Protein AF-A0A356LEW2-F1 (afdb_monomer)

Radius of gyration: 22.15 Å; Cα contacts (8 Å, |Δi|>4): 124; chains: 1; bounding box: 61×25×64 Å

Secondary structure (DSSP, 8-state):
--HHHHHHHHHHHHHHHHHHHHS---HHHHHHHHHHHHHHHHHHHHHHHHHHHHTT--HHHHHHHHHHHHHHHHHHHHHHHHHHHHHHTTHHHHHHHHHHHHHHH-GGG--HHHHHHHHHHHHHHHHHHHHHHHTS-HHHHHHTGGGGGGS-TTHHHHHHHHHHHHHHHHHHHHHHHHHGGGT-HHHHHHHHHHHHHHHHHHHHHHHHHHHHH-

Mean predicted aligned error: 14.12 Å

Foldseek 3Di:
DDPVVVVVVVVVVVVVVVVLVPDPDDPVVSVVVVVLVVVVVVLLVLLVVVLVVVVVDDPVVVVVLVVVLVVLLVLVVVLLVLLVVLLVLCPVLVVLLVVLVVLVVCPVDNDVVSLLVSLVSNLVSLVVSVVSLVPNPVVVNVVVSSSLSSADPVLSVLVVVLVVLSVVLVVLSVVLNVVSVVPDSVVNSVSSVVNNVSSVVSVVSSVVNVVRSD

Structure (mmCIF, N/CA/C/O backbone):
data_AF-A0A356LEW2-F1
#
_entry.id   AF-A0A356LEW2-F1
#
loop_
_atom_site.group_PDB
_atom_site.id
_atom_site.type_symbol
_atom_site.label_atom_id
_atom_site.label_alt_id
_atom_site.label_comp_id
_atom_site.label_asym_id
_atom_site.label_entity_id
_atom_site.label_seq_id
_atom_site.pdbx_PDB_ins_code
_atom_site.Cartn_x
_atom_site.Cartn_y
_atom_site.Cartn_z
_atom_site.occupancy
_atom_site.B_iso_or_equiv
_atom_site.auth_seq_id
_atom_site.auth_comp_id
_atom_site.auth_asym_id
_atom_site.auth_atom_id
_atom_site.pdbx_PDB_model_num
ATOM 1 N N . MET A 1 1 ? -39.269 5.661 16.759 1.00 44.03 1 MET A N 1
ATOM 2 C CA . MET A 1 1 ? -38.345 5.646 15.598 1.00 44.03 1 MET A CA 1
ATOM 3 C C . MET A 1 1 ? -38.625 6.869 14.736 1.00 44.03 1 MET A C 1
ATOM 5 O O . MET A 1 1 ? -39.735 7.009 14.238 1.00 44.03 1 MET A O 1
ATOM 9 N N . ASN A 1 2 ? -37.658 7.783 14.639 1.00 43.91 2 ASN A N 1
ATOM 10 C CA . ASN A 1 2 ? -37.842 9.125 14.080 1.00 43.91 2 ASN A CA 1
ATOM 11 C C . ASN A 1 2 ? -38.022 9.100 12.550 1.00 43.91 2 ASN A C 1
ATOM 13 O O . ASN A 1 2 ? -37.102 8.746 11.815 1.00 43.91 2 ASN A O 1
ATOM 17 N N . ARG A 1 3 ? -39.203 9.538 12.081 1.00 50.06 3 ARG A N 1
ATOM 18 C CA . ARG A 1 3 ? -39.570 9.756 10.665 1.00 50.06 3 ARG A CA 1
ATOM 19 C C . ARG A 1 3 ? -38.508 10.456 9.789 1.00 50.06 3 ARG A C 1
ATOM 21 O O . ARG A 1 3 ? -38.370 10.014 8.651 1.00 50.06 3 ARG A O 1
ATOM 28 N N . PRO A 1 4 ? -37.731 11.460 10.251 1.00 57.09 4 PRO A N 1
ATOM 29 C CA . PRO A 1 4 ? -36.715 12.093 9.401 1.00 57.09 4 PRO A CA 1
ATOM 30 C C . PRO A 1 4 ? -35.580 11.150 8.971 1.00 57.09 4 PRO A C 1
ATOM 32 O O . PRO A 1 4 ? -35.050 11.303 7.875 1.00 57.09 4 PRO A O 1
ATOM 35 N N . LEU A 1 5 ? -35.245 10.129 9.770 1.00 46.31 5 LEU A N 1
ATOM 36 C CA . LEU A 1 5 ? -34.121 9.233 9.471 1.00 46.31 5 LEU A CA 1
ATOM 37 C C . LEU A 1 5 ? -34.399 8.313 8.268 1.00 46.31 5 LEU A C 1
ATOM 39 O O . LEU A 1 5 ? -33.499 8.039 7.482 1.00 46.31 5 LEU A O 1
ATOM 43 N N . LYS A 1 6 ? -35.658 7.877 8.098 1.00 53.59 6 LYS A N 1
ATOM 44 C CA . LYS A 1 6 ? -36.084 7.053 6.950 1.00 53.59 6 LYS A CA 1
ATOM 45 C C . LYS A 1 6 ? -36.068 7.829 5.635 1.00 53.59 6 LYS A C 1
ATOM 47 O O . LYS A 1 6 ? -35.812 7.248 4.588 1.00 53.59 6 LYS A O 1
ATOM 52 N N . ILE A 1 7 ? -36.362 9.128 5.695 1.00 62.62 7 ILE A N 1
ATOM 53 C CA . ILE A 1 7 ? -36.365 9.987 4.510 1.00 62.62 7 ILE A CA 1
ATOM 54 C C . ILE A 1 7 ? -34.920 10.211 4.068 1.00 62.62 7 ILE A C 1
ATOM 56 O O . ILE A 1 7 ? -34.609 9.933 2.920 1.00 62.62 7 ILE A O 1
ATOM 60 N N . ILE A 1 8 ? -34.022 10.572 4.993 1.00 64.25 8 ILE A N 1
ATOM 61 C CA . ILE A 1 8 ? -32.598 10.788 4.691 1.00 64.25 8 ILE A CA 1
ATOM 62 C C . ILE A 1 8 ? -31.941 9.518 4.126 1.00 64.25 8 ILE A C 1
ATOM 64 O O . ILE A 1 8 ? -31.192 9.611 3.155 1.00 64.25 8 ILE A O 1
ATOM 68 N N . SER A 1 9 ? -32.251 8.328 4.662 1.00 57.28 9 SER A N 1
ATOM 69 C CA . SER A 1 9 ? -31.706 7.077 4.110 1.00 57.28 9 SER A CA 1
ATOM 70 C C . SER A 1 9 ? -32.236 6.774 2.706 1.00 57.28 9 SER A C 1
ATOM 72 O O . SER A 1 9 ? -31.489 6.282 1.866 1.00 57.28 9 SER A O 1
ATOM 74 N N . GLY A 1 10 ? -33.511 7.083 2.441 1.00 67.06 10 GLY A N 1
ATOM 75 C CA . GLY A 1 10 ? -34.125 6.901 1.126 1.00 67.06 10 GLY A CA 1
ATOM 76 C C . GLY A 1 10 ? -33.523 7.824 0.068 1.00 67.06 10 GLY A C 1
ATOM 77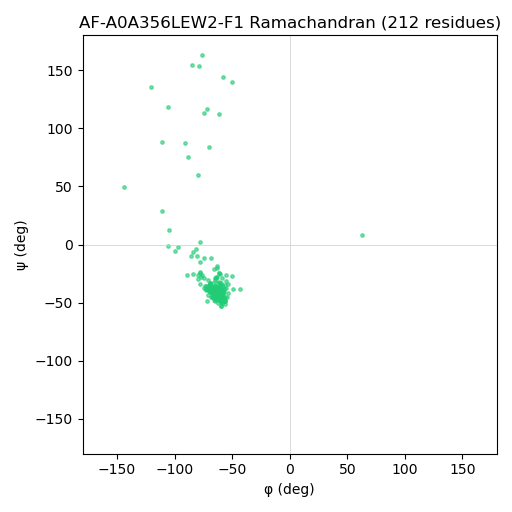 O O . GLY A 1 10 ? -33.170 7.361 -1.015 1.00 67.06 10 GLY A O 1
ATOM 78 N N . THR A 1 11 ? -33.337 9.109 0.390 1.00 69.38 11 THR A N 1
ATOM 79 C CA . THR A 1 11 ? -32.752 10.081 -0.546 1.00 69.38 11 THR A CA 1
ATOM 80 C C . THR A 1 11 ? -31.285 9.779 -0.837 1.00 69.38 11 THR A C 1
ATOM 82 O O . THR A 1 11 ? -30.861 9.909 -1.980 1.00 69.38 11 THR A O 1
ATOM 85 N N . LEU A 1 12 ? -30.521 9.328 0.166 1.00 64.81 12 LEU A N 1
ATOM 86 C CA . LEU A 1 12 ? -29.112 8.965 -0.004 1.00 64.81 12 LEU A CA 1
ATOM 87 C C . LEU A 1 12 ? -28.948 7.749 -0.930 1.00 64.81 12 LEU A C 1
ATOM 89 O O . LEU A 1 12 ? -28.097 7.761 -1.814 1.00 64.81 12 LEU A O 1
ATOM 93 N N . MET A 1 13 ? -29.805 6.733 -0.780 1.00 62.34 13 MET A N 1
ATOM 94 C CA . MET A 1 13 ? -29.792 5.539 -1.634 1.00 62.34 13 MET A CA 1
ATOM 95 C C . MET A 1 13 ? -30.112 5.878 -3.099 1.00 62.34 13 MET A C 1
ATOM 97 O O . MET A 1 13 ? -29.484 5.348 -4.013 1.00 62.34 13 MET A O 1
ATOM 101 N N . LEU A 1 14 ? -31.046 6.809 -3.317 1.00 70.25 14 LEU A N 1
ATOM 102 C CA . LEU A 1 14 ? -31.418 7.305 -4.645 1.00 70.25 14 LEU A CA 1
ATOM 103 C C . LEU A 1 14 ? -30.293 8.119 -5.302 1.00 70.25 14 LEU A C 1
ATOM 105 O O . LEU A 1 14 ? -30.066 7.993 -6.502 1.00 70.25 14 LEU A O 1
ATOM 109 N N . LEU A 1 15 ? -29.561 8.909 -4.513 1.00 68.31 15 LEU A N 1
ATOM 110 C CA . LEU A 1 15 ? -28.421 9.705 -4.978 1.00 68.31 15 LEU A CA 1
ATOM 111 C C . LEU A 1 15 ? -27.235 8.822 -5.382 1.00 68.31 15 LEU A C 1
ATOM 113 O O . LEU A 1 15 ? -26.619 9.064 -6.416 1.00 68.31 15 LEU A O 1
ATOM 117 N N . VAL A 1 16 ? -26.966 7.760 -4.614 1.00 61.22 16 VAL A N 1
ATOM 118 C CA . VAL A 1 16 ? -25.954 6.749 -4.960 1.00 61.22 16 VAL A CA 1
ATOM 119 C C . VAL A 1 16 ? -26.343 6.032 -6.255 1.00 61.22 16 VAL A C 1
ATOM 121 O O . VAL A 1 16 ? -25.525 5.936 -7.163 1.00 61.22 16 VAL A O 1
ATOM 124 N N . LEU A 1 17 ? -27.604 5.611 -6.399 1.00 60.03 17 LEU A N 1
ATOM 125 C CA . LEU A 1 17 ? -28.090 4.977 -7.631 1.00 60.03 17 LEU A CA 1
ATOM 126 C C . LEU A 1 17 ? -27.960 5.893 -8.858 1.00 60.03 17 LEU A C 1
ATOM 128 O O . LEU A 1 17 ? -27.482 5.444 -9.898 1.00 60.03 17 LEU A O 1
ATOM 132 N N . PHE A 1 18 ? -28.316 7.176 -8.739 1.00 60.84 18 PHE A N 1
ATOM 133 C CA . PHE A 1 18 ? -28.151 8.143 -9.832 1.00 60.84 18 PHE A CA 1
ATOM 134 C C . PHE A 1 18 ? -26.680 8.367 -10.195 1.00 60.84 18 PHE A C 1
ATOM 136 O O . PHE A 1 18 ? -26.345 8.422 -11.376 1.00 60.84 18 PHE A O 1
ATOM 143 N N . PHE A 1 19 ? -25.785 8.428 -9.208 1.00 54.00 19 PHE A N 1
ATOM 144 C CA . PHE A 1 19 ? -24.349 8.559 -9.459 1.00 54.00 19 PHE A CA 1
ATOM 145 C C . PHE A 1 19 ? -23.779 7.339 -10.211 1.00 54.00 19 PHE A C 1
ATOM 147 O O . PHE A 1 19 ? -22.912 7.485 -11.067 1.00 54.00 19 PHE A O 1
ATOM 154 N N . PHE A 1 20 ? -24.312 6.136 -9.971 1.00 52.50 20 PHE A N 1
ATOM 155 C CA . PHE A 1 20 ? -23.876 4.903 -10.644 1.00 52.50 20 PHE A CA 1
ATOM 156 C C . PHE A 1 20 ? -24.335 4.775 -12.105 1.00 52.50 20 PHE A C 1
ATOM 158 O O . PHE A 1 20 ? -23.650 4.128 -12.906 1.00 52.50 20 PHE A O 1
ATOM 165 N N . VAL A 1 21 ? -25.477 5.371 -12.459 1.00 55.50 21 VAL A N 1
ATOM 166 C CA . VAL A 1 21 ? -26.029 5.319 -13.825 1.00 55.50 21 VAL A CA 1
ATOM 167 C C . VAL A 1 21 ? -25.338 6.320 -14.758 1.00 55.50 21 VAL A C 1
ATOM 169 O O . VAL A 1 21 ? -25.221 6.043 -15.945 1.00 55.50 21 VAL A O 1
ATOM 172 N N . PHE A 1 22 ? -24.837 7.447 -14.238 1.00 47.97 22 PHE A N 1
ATOM 173 C CA . PHE A 1 22 ? -24.306 8.546 -15.060 1.00 47.97 22 PHE A CA 1
ATOM 174 C C . PHE A 1 22 ? -22.777 8.596 -15.208 1.00 47.97 22 PHE A C 1
ATOM 176 O O . PHE A 1 22 ? -22.280 9.419 -15.972 1.00 47.97 22 PHE A O 1
ATOM 183 N N . VAL A 1 23 ? -22.022 7.742 -14.512 1.00 50.69 23 VAL A N 1
ATOM 184 C CA . VAL A 1 23 ? -20.554 7.712 -14.616 1.00 50.69 23 VAL A CA 1
ATOM 185 C C . VAL A 1 23 ? -20.114 6.482 -15.418 1.00 50.69 23 VAL A C 1
ATOM 187 O O . VAL A 1 23 ? -20.379 5.349 -15.007 1.00 50.69 23 VAL A O 1
ATOM 190 N N . ASP A 1 24 ? -19.444 6.700 -16.554 1.00 42.59 24 ASP A N 1
ATOM 191 C CA . ASP A 1 24 ? -18.812 5.662 -17.385 1.00 42.59 24 ASP A CA 1
ATOM 192 C C . ASP A 1 24 ? -17.581 5.088 -16.668 1.00 42.59 24 ASP A C 1
ATOM 194 O O . ASP A 1 24 ? -16.445 5.517 -16.849 1.00 42.59 24 ASP A O 1
ATOM 198 N N . ILE A 1 25 ? -17.836 4.128 -15.785 1.00 48.09 25 ILE A N 1
ATOM 199 C CA . ILE A 1 25 ? -16.831 3.271 -15.159 1.00 48.09 25 ILE A CA 1
ATOM 200 C C . ILE A 1 25 ? -17.189 1.833 -15.526 1.00 48.09 25 ILE A C 1
ATOM 202 O O . ILE A 1 25 ? -18.359 1.443 -15.458 1.00 48.09 25 ILE A O 1
ATOM 206 N N . ASP A 1 26 ? -16.175 1.065 -15.914 1.00 45.16 26 ASP A N 1
ATOM 207 C CA . ASP A 1 26 ? -16.285 -0.317 -16.371 1.00 45.16 26 ASP A CA 1
ATOM 208 C C . ASP A 1 26 ? -17.107 -1.188 -15.397 1.00 45.16 26 ASP A C 1
ATOM 210 O O . ASP A 1 26 ? -16.995 -1.064 -14.171 1.00 45.16 26 ASP A O 1
ATOM 214 N N . LEU A 1 27 ? -17.957 -2.079 -15.922 1.00 47.06 27 LEU A N 1
ATOM 215 C CA . LEU A 1 27 ? -18.974 -2.800 -15.130 1.00 47.06 27 LEU A CA 1
ATOM 216 C C . LEU A 1 27 ? -18.350 -3.645 -13.995 1.00 47.06 27 LEU A C 1
ATOM 218 O O . LEU A 1 27 ? -18.912 -3.763 -12.904 1.00 47.06 27 LEU A O 1
ATOM 222 N N . SER A 1 28 ? -17.150 -4.179 -14.241 1.00 43.94 28 SER A N 1
ATOM 223 C CA . SER A 1 28 ? -16.317 -4.901 -13.267 1.00 43.94 28 SER A CA 1
ATOM 224 C C . SER A 1 28 ? -15.953 -4.021 -12.062 1.00 43.94 28 SER A C 1
ATOM 226 O O . SER A 1 28 ? -16.217 -4.381 -10.914 1.00 43.94 28 SER A O 1
ATOM 228 N N . SER A 1 29 ? -15.467 -2.805 -12.323 1.00 45.59 29 SER A N 1
ATOM 229 C CA . SER A 1 29 ? -15.077 -1.825 -11.305 1.00 45.59 29 SER A CA 1
ATOM 230 C C . SER A 1 29 ? -16.265 -1.372 -10.445 1.00 45.59 29 SER A C 1
ATOM 232 O O . SER A 1 29 ? -16.144 -1.281 -9.221 1.00 45.59 29 SER A O 1
ATOM 234 N N . LYS A 1 30 ? -17.443 -1.173 -11.053 1.00 43.25 30 LYS A N 1
ATOM 235 C CA . LYS A 1 30 ? -18.680 -0.825 -10.329 1.00 43.25 30 LYS A CA 1
ATOM 236 C C . LYS A 1 30 ? -19.114 -1.918 -9.356 1.00 43.25 30 LYS A C 1
ATOM 238 O O . LYS A 1 30 ? -19.571 -1.607 -8.257 1.00 43.25 30 LYS A O 1
ATOM 243 N N . THR A 1 31 ? -18.956 -3.180 -9.746 1.00 43.69 31 THR A N 1
ATOM 244 C CA . THR A 1 31 ? -19.349 -4.333 -8.926 1.00 43.69 31 THR A CA 1
ATOM 245 C C . THR A 1 31 ? -18.409 -4.497 -7.732 1.00 43.69 31 THR A C 1
ATOM 247 O O . THR A 1 31 ? -18.877 -4.644 -6.604 1.00 43.69 31 THR A O 1
ATOM 250 N N . SER A 1 32 ? -17.097 -4.354 -7.948 1.00 40.72 32 SER A N 1
ATOM 251 C CA . SER A 1 32 ? -16.092 -4.353 -6.876 1.00 40.72 32 SER A CA 1
ATOM 252 C C . SER A 1 32 ? -16.308 -3.208 -5.883 1.00 40.72 32 SER A C 1
ATOM 254 O O . SER A 1 32 ? -16.257 -3.421 -4.672 1.00 40.72 32 SER A O 1
ATOM 256 N N . LEU A 1 33 ? -16.643 -2.008 -6.374 1.00 42.38 33 LEU A N 1
ATOM 257 C CA . LEU A 1 33 ? -16.950 -0.851 -5.528 1.00 42.38 33 LEU A CA 1
ATOM 258 C C . LEU A 1 33 ? -18.221 -1.066 -4.688 1.00 42.38 33 LEU A C 1
ATOM 260 O O . LEU A 1 33 ? -18.277 -0.652 -3.532 1.00 42.38 33 LEU A O 1
ATOM 264 N N . LEU A 1 34 ? -19.236 -1.731 -5.249 1.00 47.22 34 LEU A N 1
ATOM 265 C CA . LEU A 1 34 ? -20.483 -2.079 -4.559 1.00 47.22 34 LEU A CA 1
ATOM 266 C C . LEU A 1 34 ? -20.275 -3.144 -3.481 1.00 47.22 34 LEU A C 1
ATOM 268 O O . LEU A 1 34 ? -20.843 -3.030 -2.395 1.00 47.22 34 LEU A O 1
ATOM 272 N N . ILE A 1 35 ? -19.448 -4.152 -3.764 1.00 45.53 35 ILE A N 1
ATOM 273 C CA . ILE A 1 35 ? -19.074 -5.181 -2.788 1.00 45.53 35 ILE A CA 1
ATOM 274 C C . ILE A 1 35 ? -18.300 -4.536 -1.639 1.00 45.53 35 ILE A C 1
ATOM 276 O O . ILE A 1 35 ? -18.665 -4.749 -0.485 1.00 45.53 35 ILE A O 1
ATOM 280 N N . ALA A 1 36 ? -17.316 -3.685 -1.947 1.00 44.69 36 ALA A N 1
ATOM 281 C CA . ALA A 1 36 ? -16.575 -2.927 -0.945 1.00 44.69 36 ALA A CA 1
ATOM 282 C C . ALA A 1 36 ? -17.513 -2.029 -0.117 1.00 44.69 36 ALA A C 1
ATOM 284 O O . ALA A 1 36 ? -17.530 -2.101 1.106 1.00 44.69 36 ALA A O 1
ATOM 285 N N . ALA A 1 37 ? -18.375 -1.229 -0.750 1.00 43.91 37 ALA A N 1
ATOM 286 C CA . ALA A 1 37 ? -19.329 -0.378 -0.032 1.00 43.91 37 ALA A CA 1
ATOM 287 C C . ALA A 1 37 ? -20.307 -1.189 0.845 1.00 43.91 37 ALA A C 1
ATOM 289 O O . ALA A 1 37 ? -20.662 -0.763 1.951 1.00 43.91 37 ALA A O 1
ATOM 290 N N . GLY A 1 38 ? -20.723 -2.370 0.378 1.00 41.66 38 GLY A N 1
ATOM 291 C CA . GLY A 1 38 ? -21.570 -3.303 1.117 1.00 41.66 38 GLY A CA 1
ATOM 292 C C . GLY A 1 38 ? -20.882 -3.868 2.360 1.00 41.66 38 GLY A C 1
ATOM 293 O O . GLY A 1 38 ? -21.462 -3.830 3.449 1.00 41.66 38 GLY A O 1
ATOM 294 N N . THR A 1 39 ? -19.631 -4.319 2.233 1.00 48.94 39 THR A N 1
ATOM 295 C CA . THR A 1 39 ? -18.832 -4.802 3.370 1.00 48.94 39 THR A CA 1
ATOM 296 C C . THR A 1 39 ? -18.515 -3.675 4.355 1.00 48.94 39 THR A C 1
ATOM 298 O O . THR A 1 39 ? -18.665 -3.871 5.563 1.00 48.94 39 THR A O 1
ATOM 301 N N . PHE A 1 40 ? -18.211 -2.466 3.868 1.00 49.38 40 PHE A N 1
ATOM 302 C CA . PHE A 1 40 ? -18.038 -1.265 4.697 1.00 49.38 40 PHE A CA 1
ATOM 303 C C . PHE A 1 40 ? -19.292 -0.937 5.517 1.00 49.38 40 PHE A C 1
ATOM 305 O O . PHE A 1 40 ? -19.210 -0.683 6.721 1.00 49.38 40 PHE A O 1
ATOM 312 N N . THR A 1 41 ? -20.470 -0.968 4.890 1.00 46.81 41 THR A N 1
ATOM 313 C CA . THR A 1 41 ? -21.733 -0.644 5.573 1.00 46.81 41 THR A CA 1
ATOM 314 C C . THR A 1 41 ? -22.077 -1.696 6.629 1.00 46.81 41 THR A C 1
ATOM 316 O O . THR A 1 41 ? -22.484 -1.343 7.738 1.00 46.81 41 THR A O 1
ATOM 319 N N . ALA A 1 42 ? -21.861 -2.980 6.327 1.00 45.03 42 ALA A N 1
ATOM 320 C CA . ALA A 1 42 ? -22.078 -4.071 7.274 1.00 45.03 42 ALA A CA 1
ATOM 321 C C . ALA A 1 42 ? -21.147 -3.970 8.494 1.00 45.03 42 ALA A C 1
ATOM 323 O O . ALA A 1 42 ? -21.617 -4.077 9.627 1.00 45.03 42 ALA A O 1
ATOM 324 N N . ALA A 1 43 ? -19.859 -3.677 8.281 1.00 47.47 43 ALA A N 1
ATOM 325 C CA . ALA A 1 43 ? -18.895 -3.489 9.364 1.00 47.47 43 ALA A CA 1
ATOM 326 C C . ALA A 1 43 ? -19.307 -2.337 10.298 1.00 47.47 43 ALA A C 1
ATOM 328 O O . ALA A 1 43 ? -19.364 -2.520 11.513 1.00 47.47 43 ALA A O 1
ATOM 329 N N . ILE A 1 44 ? -19.689 -1.178 9.746 1.00 47.94 44 ILE A N 1
ATOM 330 C CA . ILE A 1 44 ? -20.123 -0.006 10.530 1.00 47.94 44 ILE A CA 1
ATOM 331 C C . ILE A 1 44 ? -21.380 -0.308 11.362 1.00 47.94 44 ILE A C 1
ATOM 333 O O . ILE A 1 44 ? -21.477 0.115 12.519 1.00 47.94 44 ILE A O 1
ATOM 337 N N . VAL A 1 45 ? -22.347 -1.039 10.797 1.00 47.56 45 VAL A N 1
ATOM 338 C CA . VAL A 1 45 ? -23.581 -1.416 11.505 1.00 47.56 45 VAL A CA 1
ATOM 339 C C . VAL A 1 45 ? -23.286 -2.393 12.645 1.00 47.56 45 VAL A C 1
ATOM 341 O O . VAL A 1 45 ? -23.757 -2.166 13.764 1.00 47.56 45 VAL A O 1
ATOM 344 N N . SER A 1 46 ? -22.462 -3.418 12.409 1.00 44.03 46 SER A N 1
ATOM 345 C CA . SER A 1 46 ? -22.002 -4.345 13.456 1.00 44.03 46 SER A CA 1
ATOM 346 C C . SER A 1 46 ? -21.272 -3.604 14.578 1.00 44.03 46 SER A C 1
ATOM 348 O O . SER A 1 46 ? -21.540 -3.831 15.762 1.00 44.03 46 SER A O 1
ATOM 350 N N . LEU A 1 47 ? -20.445 -2.622 14.207 1.00 49.09 47 LEU A N 1
ATOM 351 C CA . LEU A 1 47 ? -19.742 -1.745 15.138 1.00 49.09 47 LEU A CA 1
ATOM 352 C C . LEU A 1 47 ? -20.683 -0.934 16.036 1.00 49.09 47 LEU A C 1
ATOM 354 O O . LEU A 1 47 ? -20.462 -0.778 17.240 1.00 49.09 47 LEU A O 1
ATOM 358 N N . TYR A 1 48 ? -21.764 -0.412 15.460 1.00 49.47 48 TYR A N 1
ATOM 359 C CA . TYR A 1 48 ? -22.746 0.366 16.208 1.00 49.47 48 TYR A CA 1
ATOM 360 C C . TYR A 1 48 ? -23.516 -0.496 17.216 1.00 49.47 48 TYR A C 1
ATOM 362 O O . TYR A 1 48 ? -23.737 -0.074 18.356 1.00 49.47 48 TYR A O 1
ATOM 370 N N . ILE A 1 49 ? -23.903 -1.709 16.809 1.00 47.75 49 ILE A N 1
ATOM 371 C CA . ILE A 1 49 ? -24.656 -2.643 17.651 1.00 47.75 49 ILE A CA 1
ATOM 372 C C . ILE A 1 49 ? -23.810 -3.083 18.845 1.00 47.75 49 ILE A C 1
ATOM 374 O O . ILE A 1 49 ? -24.273 -2.980 19.984 1.00 47.75 49 ILE A O 1
ATOM 378 N N . ALA A 1 50 ? -22.564 -3.500 18.633 1.00 50.41 50 ALA A N 1
ATOM 379 C CA . ALA A 1 50 ? -21.772 -4.008 19.745 1.00 50.41 50 ALA A CA 1
ATOM 380 C C . ALA A 1 50 ? -21.231 -2.898 20.677 1.00 50.41 50 ALA A C 1
ATOM 382 O O . ALA A 1 50 ? -21.186 -3.108 21.888 1.00 50.41 50 ALA A O 1
ATOM 383 N N . ASN A 1 51 ? -21.031 -1.660 20.200 1.00 51.56 51 ASN A N 1
ATOM 384 C CA . ASN A 1 51 ? -20.783 -0.505 21.086 1.00 51.56 51 ASN A CA 1
ATOM 385 C C . ASN A 1 51 ? -21.999 -0.175 21.986 1.00 51.56 51 ASN A C 1
ATOM 387 O O . ASN A 1 51 ? -21.861 0.320 23.106 1.00 51.56 51 ASN A O 1
ATOM 391 N N . SER A 1 52 ? -23.224 -0.470 21.534 1.00 52.97 52 SER A N 1
ATOM 392 C CA . SER A 1 52 ? -24.418 -0.303 22.375 1.00 52.97 52 SER A CA 1
ATOM 393 C C . SER A 1 52 ? -24.497 -1.337 23.508 1.00 52.97 52 SER A C 1
ATOM 395 O O . SER A 1 52 ? -24.979 -1.015 24.598 1.00 52.97 52 SER A O 1
ATOM 397 N N . ASN A 1 53 ? -23.963 -2.540 23.277 1.00 53.00 53 ASN A N 1
ATOM 398 C CA . ASN A 1 53 ? -23.928 -3.628 24.254 1.00 53.00 53 ASN A CA 1
ATOM 399 C C . ASN A 1 53 ? -22.818 -3.437 25.297 1.00 53.00 53 ASN A C 1
ATOM 401 O O . ASN A 1 53 ? -23.062 -3.689 26.474 1.00 53.00 53 ASN A O 1
ATOM 405 N N . TRP A 1 54 ? -21.680 -2.850 24.908 1.00 55.06 54 TRP A N 1
ATOM 406 C CA . TRP A 1 54 ? -20.576 -2.469 25.804 1.00 55.06 54 TRP A CA 1
ATOM 407 C C . TRP A 1 54 ? -21.019 -1.684 27.048 1.00 55.06 54 TRP A C 1
ATOM 409 O O . TRP A 1 54 ? -20.528 -1.868 28.162 1.00 55.06 54 TRP A O 1
ATOM 419 N N . LYS A 1 55 ? -22.004 -0.791 26.891 1.00 58.69 55 LYS A N 1
ATOM 420 C CA . LYS A 1 55 ? -22.512 0.032 28.001 1.00 58.69 55 LYS A CA 1
ATOM 421 C C . LYS A 1 55 ? -23.268 -0.770 29.069 1.00 58.69 55 LYS A C 1
ATOM 423 O O . LYS A 1 55 ? -23.554 -0.207 30.126 1.00 58.69 55 LYS A O 1
ATOM 428 N N . ARG A 1 56 ? -23.613 -2.037 28.809 1.00 57.81 56 ARG A N 1
ATOM 429 C CA . ARG A 1 56 ? -24.453 -2.884 29.676 1.00 57.81 56 ARG A CA 1
ATOM 430 C C . ARG A 1 56 ? -23.683 -3.962 30.456 1.00 57.81 56 ARG A C 1
ATOM 432 O O . ARG A 1 56 ? -24.319 -4.668 31.230 1.00 57.81 56 ARG A O 1
ATOM 439 N N . GLU A 1 57 ? -22.365 -4.078 30.300 1.00 62.66 57 GLU A N 1
ATOM 440 C CA . GLU A 1 57 ? -21.564 -5.163 30.900 1.00 62.66 57 GLU A CA 1
ATOM 441 C C . GLU A 1 57 ? -21.105 -4.912 32.352 1.00 62.66 57 GLU A C 1
ATOM 443 O O . GLU A 1 57 ? -20.940 -3.769 32.808 1.00 62.66 57 GLU A O 1
ATOM 448 N N . ASN A 1 58 ? -20.873 -6.010 33.084 1.00 67.31 58 ASN A N 1
ATOM 449 C CA . ASN A 1 58 ? -20.452 -6.023 34.491 1.00 67.31 58 ASN A CA 1
ATOM 450 C C . ASN A 1 58 ? -18.959 -5.673 34.678 1.00 67.31 58 ASN A C 1
ATOM 452 O O . ASN A 1 58 ? -18.146 -5.771 33.766 1.00 67.31 58 ASN A O 1
ATOM 456 N N . ASN A 1 59 ? -18.539 -5.323 35.903 1.00 68.56 59 ASN A N 1
ATOM 457 C CA . ASN A 1 59 ? -17.157 -4.881 36.186 1.00 68.56 59 ASN A CA 1
ATOM 458 C C . ASN A 1 59 ? -16.050 -5.916 35.881 1.00 68.56 59 ASN A C 1
ATOM 460 O O . ASN A 1 59 ? -14.949 -5.520 35.506 1.00 68.56 59 ASN A O 1
ATOM 464 N N . LYS A 1 60 ? -16.307 -7.225 36.031 1.00 68.06 60 LYS A N 1
ATOM 465 C CA . LYS A 1 60 ? -15.335 -8.274 35.650 1.00 68.06 60 LYS A CA 1
ATOM 466 C C . LYS A 1 60 ? -15.219 -8.427 34.131 1.00 68.06 60 LYS A C 1
ATOM 468 O O . LYS A 1 60 ? -14.114 -8.609 33.632 1.00 68.06 60 LYS A O 1
ATOM 473 N N . GLU A 1 61 ? -16.336 -8.318 33.415 1.00 69.38 61 GLU A N 1
ATOM 474 C CA . GLU A 1 61 ? -16.364 -8.314 31.947 1.00 69.38 61 GLU A CA 1
ATOM 475 C C . GLU A 1 61 ? -15.599 -7.099 31.424 1.00 69.38 61 GLU A C 1
ATOM 477 O O . GLU A 1 61 ? -14.660 -7.267 30.656 1.00 69.38 61 GLU A O 1
ATOM 482 N N . LYS A 1 62 ? -15.845 -5.911 31.990 1.00 66.88 62 LYS A N 1
ATOM 483 C CA . LYS A 1 62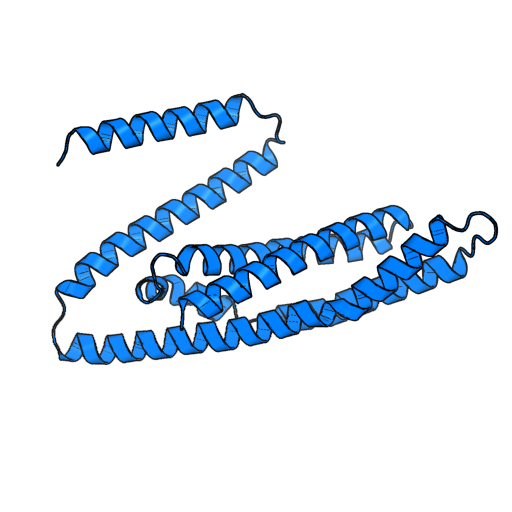 ? -15.099 -4.686 31.659 1.00 66.88 62 LYS A CA 1
ATOM 484 C C . LYS A 1 62 ? -13.581 -4.827 31.793 1.00 66.88 62 LYS A C 1
ATOM 486 O O . LYS A 1 62 ? -12.856 -4.329 30.944 1.00 66.88 62 LYS A O 1
ATOM 491 N N . GLN A 1 63 ? -13.075 -5.494 32.834 1.00 71.44 63 GLN A N 1
ATOM 492 C CA . GLN A 1 63 ? -11.626 -5.692 32.996 1.00 71.44 63 GLN A CA 1
ATOM 493 C C . GLN A 1 63 ? -11.033 -6.656 31.963 1.00 71.44 63 GLN A C 1
ATOM 495 O O . GLN A 1 63 ? -9.925 -6.429 31.476 1.00 71.44 63 GLN A O 1
ATOM 500 N N . THR A 1 64 ? -11.737 -7.743 31.645 1.00 74.81 64 THR A N 1
ATOM 501 C CA . THR A 1 64 ? -11.306 -8.694 30.610 1.00 74.81 64 THR A CA 1
ATOM 502 C C . THR A 1 64 ? -11.335 -8.044 29.234 1.00 74.81 64 THR A C 1
ATOM 504 O O . THR A 1 64 ? -10.402 -8.202 28.450 1.00 74.81 64 THR A O 1
ATOM 507 N N . GLU A 1 65 ? -12.375 -7.275 28.955 1.00 74.06 65 GLU A N 1
ATOM 508 C CA . GLU A 1 65 ? -12.519 -6.580 27.693 1.00 74.06 65 GLU A CA 1
ATOM 509 C C . GLU A 1 65 ? -11.514 -5.431 27.524 1.00 74.06 65 GLU A C 1
ATOM 511 O O . GLU A 1 65 ? -10.967 -5.254 26.440 1.00 74.06 65 GLU A O 1
ATOM 516 N N . GLU A 1 66 ? -11.169 -4.707 28.593 1.00 73.19 66 GLU A N 1
ATOM 517 C CA . GLU A 1 66 ? -10.101 -3.701 28.536 1.00 73.19 66 GLU A CA 1
ATOM 518 C C . GLU A 1 66 ? -8.745 -4.340 28.188 1.00 73.19 66 GLU A C 1
ATOM 520 O O . GLU A 1 66 ? -7.967 -3.783 27.416 1.00 73.19 66 GLU A O 1
ATOM 525 N N . LYS A 1 67 ? -8.472 -5.558 28.679 1.00 74.75 67 LYS A N 1
ATOM 526 C CA . LYS A 1 67 ? -7.275 -6.315 28.272 1.00 74.75 67 LYS A CA 1
ATOM 527 C C . LYS A 1 67 ? -7.310 -6.700 26.791 1.00 74.75 67 LYS A C 1
ATOM 529 O O . LYS A 1 67 ? -6.277 -6.605 26.132 1.00 74.75 67 LYS A O 1
ATOM 534 N N . LYS A 1 68 ? -8.473 -7.106 26.262 1.00 75.56 68 LYS A N 1
ATOM 535 C CA . LYS A 1 68 ? -8.650 -7.389 24.824 1.00 75.56 68 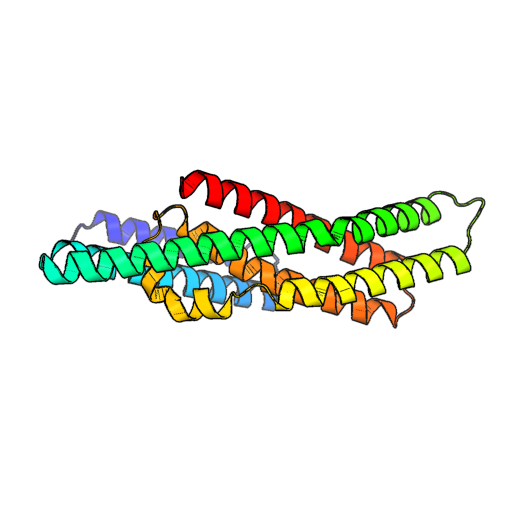LYS A CA 1
ATOM 536 C C . LYS A 1 68 ? -8.432 -6.134 23.982 1.00 75.56 68 LYS A C 1
ATOM 538 O O . LYS A 1 68 ? -7.709 -6.193 22.993 1.00 75.56 68 LYS A O 1
ATOM 543 N N . ARG A 1 69 ? -8.978 -4.995 24.420 1.00 78.19 69 ARG A N 1
ATOM 544 C CA . ARG A 1 69 ? -8.753 -3.683 23.806 1.00 78.19 69 ARG A CA 1
ATOM 545 C C . ARG A 1 69 ? -7.268 -3.336 23.744 1.00 78.19 69 ARG A C 1
ATOM 547 O O . ARG A 1 69 ? -6.788 -2.987 22.672 1.00 78.19 69 ARG A O 1
ATOM 554 N N . ILE A 1 70 ? -6.543 -3.442 24.860 1.00 75.75 70 ILE A N 1
ATOM 555 C CA . ILE A 1 70 ? -5.100 -3.150 24.901 1.00 75.75 70 ILE A CA 1
ATOM 556 C C . ILE A 1 70 ? -4.344 -4.060 23.928 1.00 75.75 70 ILE A C 1
ATOM 558 O O . ILE A 1 70 ? -3.580 -3.563 23.108 1.00 75.75 70 ILE A O 1
ATOM 562 N N . LEU A 1 71 ? -4.607 -5.371 23.964 1.00 75.88 71 LEU A N 1
ATOM 563 C CA . LEU A 1 71 ? -3.966 -6.337 23.069 1.00 75.88 71 LEU A CA 1
ATOM 564 C C . LEU A 1 71 ? -4.227 -6.007 21.589 1.00 75.88 71 LEU A C 1
ATOM 566 O O . LEU A 1 71 ? -3.306 -6.044 20.775 1.00 75.88 71 LEU A O 1
ATOM 570 N N . PHE A 1 72 ? -5.468 -5.653 21.247 1.00 80.00 72 PHE A N 1
ATOM 571 C CA . PHE A 1 72 ? -5.856 -5.284 19.889 1.00 80.00 72 PHE A CA 1
ATOM 572 C C . PHE A 1 72 ? -5.181 -3.988 19.418 1.00 80.00 72 PHE A C 1
ATOM 574 O O . PHE A 1 72 ? -4.694 -3.918 18.290 1.00 80.00 72 PHE A O 1
ATOM 581 N N . LEU A 1 73 ? -5.106 -2.970 20.279 1.00 78.75 73 LEU A N 1
ATOM 582 C CA . LEU A 1 73 ? -4.420 -1.716 19.959 1.00 78.75 73 LEU A CA 1
ATOM 583 C C . LEU A 1 73 ? -2.914 -1.932 19.763 1.00 78.75 73 LEU A C 1
ATOM 585 O O . LEU A 1 73 ? -2.361 -1.413 18.797 1.00 78.75 73 LEU A O 1
ATOM 589 N N . SER A 1 74 ? -2.274 -2.751 20.604 1.00 75.62 74 SER A N 1
ATOM 590 C CA . SER A 1 74 ? -0.865 -3.128 20.428 1.00 75.62 74 SER A CA 1
ATOM 591 C C . SER A 1 74 ? -0.626 -3.901 19.128 1.00 75.62 74 SER A C 1
ATOM 593 O O . SER A 1 74 ? 0.363 -3.659 18.443 1.00 75.62 74 SER A O 1
ATOM 595 N N . LEU A 1 75 ? -1.543 -4.795 18.740 1.00 77.94 75 LEU A N 1
ATOM 596 C CA . LEU A 1 75 ? -1.478 -5.481 17.445 1.00 77.94 75 LEU A CA 1
ATOM 597 C C . LEU A 1 75 ? -1.573 -4.489 16.276 1.00 77.94 75 LEU A C 1
ATOM 599 O O . LEU A 1 75 ? -0.822 -4.609 15.307 1.00 77.94 75 LEU A O 1
ATOM 603 N N . CYS A 1 76 ? -2.476 -3.507 16.367 1.00 78.56 76 CYS A N 1
ATOM 604 C CA . CYS A 1 76 ? -2.593 -2.457 15.359 1.00 78.56 76 CYS A CA 1
ATOM 605 C C . CYS A 1 76 ? -1.294 -1.652 15.246 1.00 78.56 76 CYS A C 1
ATOM 607 O O . CYS A 1 76 ? -0.835 -1.421 14.135 1.00 78.56 76 CYS A O 1
ATOM 609 N N . GLU A 1 77 ? -0.688 -1.259 16.368 1.00 79.50 77 GLU A N 1
ATOM 610 C CA . GLU A 1 77 ? 0.571 -0.503 16.400 1.00 79.50 77 GLU A CA 1
ATOM 611 C C . GLU A 1 77 ? 1.716 -1.264 15.718 1.00 79.50 77 GLU A C 1
ATOM 613 O O . GLU A 1 77 ? 2.283 -0.765 14.748 1.00 79.50 77 GLU A O 1
ATOM 618 N N . VAL A 1 78 ? 1.960 -2.516 16.122 1.00 77.94 78 VAL A N 1
ATOM 619 C CA . VAL A 1 78 ? 2.981 -3.381 15.500 1.00 77.94 78 VAL A CA 1
ATOM 620 C C . VAL A 1 78 ? 2.721 -3.562 14.001 1.00 77.94 78 VAL A C 1
ATOM 622 O O . VAL A 1 78 ? 3.646 -3.532 13.190 1.00 77.94 78 VAL A O 1
ATOM 625 N N . THR A 1 79 ? 1.455 -3.711 13.605 1.00 79.00 79 THR A N 1
ATOM 626 C CA . THR A 1 79 ? 1.098 -3.842 12.186 1.00 79.00 79 THR A CA 1
ATOM 627 C C . THR A 1 79 ? 1.398 -2.562 11.405 1.00 79.00 79 THR A C 1
ATOM 629 O O . THR A 1 79 ? 1.902 -2.652 10.288 1.00 79.00 79 THR A O 1
ATOM 632 N N . MET A 1 80 ? 1.143 -1.378 11.974 1.00 81.50 80 MET A N 1
ATOM 633 C CA . MET A 1 80 ? 1.469 -0.096 11.331 1.00 81.50 80 MET A CA 1
ATOM 634 C C . MET A 1 80 ? 2.975 0.108 11.160 1.00 81.50 80 MET A C 1
ATOM 636 O O . MET A 1 80 ? 3.399 0.665 10.144 1.00 81.50 80 MET A O 1
ATOM 640 N N . ASP A 1 81 ? 3.784 -0.357 12.111 1.00 79.69 81 ASP A N 1
ATOM 641 C CA . ASP A 1 81 ? 5.245 -0.292 12.013 1.00 79.69 81 ASP A CA 1
ATOM 642 C C . ASP A 1 81 ? 5.762 -1.168 10.868 1.00 79.69 81 ASP A C 1
ATOM 644 O O . ASP A 1 81 ? 6.504 -0.687 10.007 1.00 79.69 81 ASP A O 1
ATOM 648 N N . HIS A 1 82 ? 5.287 -2.414 10.776 1.00 79.94 82 HIS A N 1
ATOM 649 C CA . HIS A 1 82 ? 5.608 -3.291 9.646 1.00 79.94 82 HIS A CA 1
ATOM 650 C C . HIS A 1 82 ? 5.145 -2.708 8.309 1.00 79.94 82 HIS A C 1
ATOM 652 O O . HIS A 1 82 ? 5.868 -2.782 7.316 1.00 79.94 82 HIS A O 1
ATOM 658 N N . TYR A 1 83 ? 3.972 -2.074 8.283 1.00 80.38 83 TYR A N 1
ATOM 659 C CA . TYR A 1 83 ? 3.473 -1.399 7.089 1.00 80.38 83 TYR A CA 1
ATOM 660 C C . TYR A 1 83 ? 4.385 -0.239 6.673 1.00 80.38 83 TYR A C 1
ATOM 662 O O . TYR A 1 83 ? 4.717 -0.084 5.498 1.00 80.38 83 TYR A O 1
ATOM 670 N N . THR A 1 84 ? 4.835 0.558 7.641 1.00 84.31 84 THR A N 1
ATOM 671 C CA . THR A 1 84 ? 5.763 1.671 7.405 1.00 84.31 84 THR A CA 1
ATOM 672 C C . THR A 1 84 ? 7.084 1.164 6.831 1.00 84.31 84 THR A C 1
ATOM 674 O O . THR A 1 84 ? 7.589 1.722 5.854 1.00 84.31 84 THR A O 1
ATOM 677 N N . GLU A 1 85 ? 7.624 0.079 7.387 1.00 81.88 85 GLU A N 1
ATOM 678 C CA . GLU A 1 85 ? 8.846 -0.557 6.891 1.00 81.88 85 GLU A CA 1
ATOM 679 C C . GLU A 1 85 ? 8.673 -1.103 5.464 1.00 8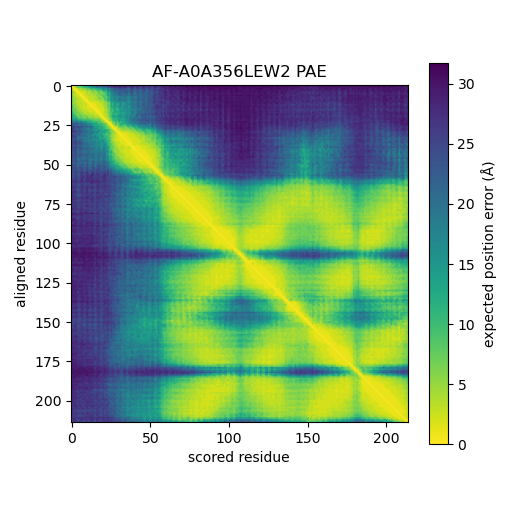1.88 85 GLU A C 1
ATOM 681 O O . GLU A 1 85 ? 9.525 -0.870 4.598 1.00 81.88 85 GLU A O 1
ATOM 686 N N . ALA A 1 86 ? 7.550 -1.776 5.196 1.00 81.56 86 ALA A N 1
ATOM 687 C CA . ALA A 1 86 ? 7.220 -2.312 3.881 1.00 81.56 86 ALA A CA 1
ATOM 688 C C . ALA A 1 86 ? 7.095 -1.195 2.833 1.00 81.56 86 ALA A C 1
ATOM 690 O O . ALA A 1 86 ? 7.711 -1.286 1.772 1.00 81.56 86 ALA A O 1
ATOM 691 N N . VAL A 1 87 ? 6.411 -0.089 3.141 1.00 83.94 87 VAL A N 1
ATOM 692 C CA . VAL A 1 87 ? 6.322 1.081 2.247 1.00 83.94 87 VAL A CA 1
ATOM 693 C C . VAL A 1 87 ? 7.702 1.695 1.996 1.00 83.94 87 VAL A C 1
ATOM 695 O O . VAL A 1 87 ? 8.080 1.928 0.846 1.00 83.94 87 VAL A O 1
ATOM 698 N N . CYS A 1 88 ? 8.506 1.890 3.047 1.00 83.31 88 CYS A N 1
ATOM 699 C CA . CYS A 1 88 ? 9.852 2.462 2.929 1.00 83.31 88 CYS A CA 1
ATOM 700 C C . CYS A 1 88 ? 10.801 1.611 2.070 1.00 83.31 88 CYS A C 1
ATOM 702 O O . CYS A 1 88 ? 11.765 2.132 1.498 1.00 83.31 88 CYS A O 1
ATOM 704 N N . SER A 1 89 ? 10.546 0.307 1.958 1.00 82.88 89 SER A N 1
ATOM 705 C CA . SER A 1 89 ? 11.386 -0.599 1.172 1.00 82.88 89 SER A CA 1
ATOM 706 C C . SER A 1 89 ? 11.368 -0.308 -0.338 1.00 82.88 89 SER A C 1
ATOM 708 O O . SER A 1 89 ? 12.347 -0.585 -1.032 1.00 82.88 89 SER A O 1
ATOM 710 N N . PHE A 1 90 ? 10.338 0.381 -0.845 1.00 87.00 90 PHE A N 1
ATOM 711 C CA . PHE A 1 90 ? 10.207 0.746 -2.264 1.00 87.00 90 PHE A CA 1
ATOM 712 C C . PHE A 1 90 ? 11.065 1.941 -2.705 1.00 87.00 90 PHE A C 1
ATOM 714 O O . PHE A 1 90 ? 11.053 2.325 -3.877 1.00 87.00 90 PHE A O 1
ATOM 721 N N . ASN A 1 91 ? 11.881 2.511 -1.814 1.00 87.62 91 ASN A N 1
ATOM 722 C CA . ASN A 1 91 ? 12.769 3.627 -2.149 1.00 87.62 91 ASN A CA 1
ATOM 723 C C . ASN A 1 91 ? 13.728 3.325 -3.315 1.00 87.62 91 ASN A C 1
ATOM 725 O O . ASN A 1 91 ? 14.028 4.216 -4.112 1.00 87.62 91 ASN A O 1
ATOM 729 N N . ASN A 1 92 ? 14.206 2.086 -3.441 1.00 88.06 92 ASN A N 1
ATOM 730 C CA . ASN A 1 92 ? 15.065 1.689 -4.559 1.00 88.06 92 ASN A CA 1
ATOM 731 C C . ASN A 1 92 ? 14.283 1.564 -5.870 1.00 88.06 92 ASN A C 1
ATOM 733 O O . ASN A 1 92 ? 14.763 2.041 -6.896 1.00 88.06 92 ASN A O 1
ATOM 737 N N . VAL A 1 93 ? 13.055 1.034 -5.826 1.00 87.69 93 VAL A N 1
ATOM 738 C CA . VAL A 1 93 ? 12.137 0.999 -6.979 1.00 87.69 93 VAL A CA 1
ATOM 739 C C . VAL A 1 93 ? 11.908 2.413 -7.508 1.00 87.69 93 VAL A C 1
ATOM 741 O O . VAL A 1 93 ? 12.094 2.659 -8.697 1.00 87.69 93 VAL A O 1
ATOM 744 N N . LYS A 1 94 ? 11.637 3.377 -6.618 1.00 88.69 94 LYS A N 1
ATOM 745 C CA . LYS A 1 94 ? 11.490 4.796 -6.977 1.00 88.69 94 LYS A CA 1
ATOM 746 C C . LYS A 1 94 ? 12.740 5.362 -7.661 1.00 88.69 94 LYS A C 1
ATOM 748 O O . LYS A 1 94 ? 12.634 6.041 -8.680 1.00 88.69 94 LYS A O 1
ATOM 753 N N . LYS A 1 95 ? 13.931 5.071 -7.123 1.00 92.06 95 LYS A N 1
ATOM 754 C CA . LYS A 1 95 ? 15.210 5.519 -7.703 1.00 92.06 95 LYS A CA 1
ATOM 755 C C . LYS A 1 95 ? 15.459 4.921 -9.085 1.00 92.06 95 LYS A C 1
ATOM 757 O O . LYS A 1 95 ? 15.924 5.633 -9.970 1.00 92.06 95 LYS A O 1
ATOM 762 N N . TYR A 1 96 ? 15.205 3.627 -9.265 1.00 89.50 96 TYR A N 1
ATOM 763 C CA . TYR A 1 96 ? 15.432 2.957 -10.543 1.00 89.50 96 TYR A CA 1
ATOM 764 C C . TYR A 1 96 ? 14.400 3.362 -11.595 1.00 89.50 96 TYR A C 1
ATOM 766 O O . TYR A 1 96 ? 14.791 3.597 -12.734 1.00 89.50 96 TYR A O 1
ATOM 774 N N . ASN A 1 97 ? 13.132 3.540 -11.214 1.00 89.19 97 ASN A N 1
ATOM 775 C CA . ASN A 1 97 ? 12.089 4.030 -12.115 1.00 89.19 97 ASN A CA 1
ATOM 776 C C . ASN A 1 97 ? 12.406 5.440 -12.637 1.00 89.19 97 ASN A C 1
ATOM 778 O O . ASN A 1 97 ? 12.376 5.664 -13.840 1.00 89.19 97 ASN A O 1
ATOM 782 N N . ALA A 1 98 ? 12.833 6.359 -11.762 1.00 88.94 98 ALA A N 1
ATOM 783 C CA . ALA A 1 98 ? 13.237 7.705 -12.181 1.00 88.94 98 ALA A CA 1
ATOM 784 C C . ALA A 1 98 ? 14.428 7.690 -13.161 1.00 88.94 98 ALA A C 1
ATOM 786 O O . ALA A 1 98 ? 14.461 8.462 -14.116 1.00 88.94 98 ALA A O 1
ATOM 787 N N . LYS A 1 99 ? 15.402 6.790 -12.955 1.00 89.56 99 LYS A N 1
ATOM 788 C CA . LYS A 1 99 ? 16.521 6.599 -13.896 1.00 89.56 99 LYS A CA 1
ATOM 789 C C . LYS A 1 99 ? 16.059 6.041 -15.241 1.00 89.56 99 LYS A C 1
ATOM 791 O O . LYS A 1 99 ? 16.590 6.445 -16.269 1.00 89.56 99 LYS A O 1
ATOM 796 N N . LEU A 1 100 ? 15.100 5.116 -15.229 1.00 86.81 100 LEU A N 1
ATOM 797 C CA . LEU A 1 100 ? 14.536 4.534 -16.442 1.00 86.81 100 LEU A CA 1
ATOM 798 C C . LEU A 1 100 ? 13.751 5.585 -17.239 1.00 86.81 100 LEU A C 1
ATOM 800 O O . LEU A 1 100 ? 13.971 5.714 -18.436 1.00 86.81 100 LEU A O 1
ATOM 804 N N . GLN A 1 101 ? 12.936 6.403 -16.571 1.00 86.69 101 GLN A N 1
ATOM 805 C CA . GLN A 1 101 ? 12.216 7.516 -17.197 1.00 86.69 101 GLN A CA 1
ATOM 806 C C . GLN A 1 101 ? 13.162 8.528 -17.850 1.00 86.69 101 GLN A C 1
ATOM 808 O O . GLN A 1 101 ? 13.009 8.830 -19.029 1.00 86.69 101 GLN A O 1
ATOM 813 N N . ALA A 1 102 ? 14.204 8.956 -17.130 1.00 87.31 102 ALA A N 1
ATOM 814 C CA . ALA A 1 102 ? 15.202 9.882 -17.667 1.00 87.31 102 ALA A CA 1
ATOM 815 C C . ALA A 1 102 ? 15.907 9.341 -18.928 1.00 87.31 102 ALA A C 1
ATOM 817 O O . ALA A 1 102 ? 16.301 10.115 -19.793 1.00 87.31 102 ALA A O 1
ATOM 818 N N . SER A 1 103 ? 16.037 8.015 -19.061 1.00 83.94 103 SER A N 1
ATOM 819 C CA . SER A 1 103 ? 16.629 7.389 -20.252 1.00 83.94 103 SER A CA 1
ATOM 820 C C . SER A 1 103 ? 15.722 7.394 -21.490 1.00 83.94 103 SER A C 1
ATOM 822 O O . SER A 1 103 ? 16.195 7.067 -22.575 1.00 83.94 103 SER A O 1
ATOM 824 N N . PHE A 1 104 ? 14.433 7.727 -21.347 1.00 82.38 104 PHE A N 1
ATOM 825 C CA . PHE A 1 104 ? 13.535 7.960 -22.484 1.00 82.38 104 PHE A CA 1
ATOM 826 C C . PHE A 1 104 ? 13.541 9.423 -22.939 1.00 82.38 104 PHE A C 1
ATOM 828 O O . PHE A 1 104 ? 13.264 9.691 -24.107 1.00 82.38 104 PHE A O 1
ATOM 835 N N . ASP A 1 105 ? 13.858 10.349 -22.031 1.00 82.00 105 ASP A N 1
ATOM 836 C CA . ASP A 1 105 ? 13.904 11.786 -22.316 1.00 82.00 105 ASP A CA 1
ATOM 837 C C . ASP A 1 105 ? 15.184 12.184 -23.078 1.00 82.00 105 ASP A C 1
ATOM 839 O O . ASP A 1 105 ? 15.171 13.138 -23.855 1.00 82.00 105 ASP A O 1
ATOM 843 N N . ASP A 1 106 ? 16.277 11.433 -22.902 1.00 77.88 106 ASP A N 1
ATOM 844 C CA . ASP A 1 106 ? 17.567 11.664 -23.568 1.00 77.88 106 ASP A CA 1
ATOM 845 C C . ASP A 1 106 ? 17.648 10.930 -24.926 1.00 77.88 106 ASP A C 1
ATOM 847 O O . ASP A 1 106 ? 18.268 9.873 -25.070 1.00 77.88 106 ASP A O 1
ATOM 851 N N . GLN A 1 107 ? 16.955 11.476 -25.936 1.00 65.00 107 GLN A N 1
ATOM 852 C CA . GLN A 1 107 ? 16.815 10.863 -27.270 1.00 65.00 107 GLN A CA 1
ATOM 853 C C . GLN A 1 107 ? 18.137 10.715 -28.043 1.00 65.00 107 GLN A C 1
ATOM 855 O O . GLN A 1 107 ? 18.218 9.883 -28.948 1.00 65.00 107 GLN A O 1
ATOM 860 N N . ASP A 1 108 ? 19.174 11.472 -27.679 1.00 70.31 108 ASP A N 1
ATOM 861 C CA . ASP A 1 108 ? 20.475 11.445 -28.356 1.00 70.31 108 ASP A CA 1
ATOM 862 C C . ASP A 1 108 ? 21.359 10.262 -27.913 1.00 70.31 108 ASP A C 1
ATOM 864 O O . ASP A 1 108 ? 22.386 9.990 -28.539 1.00 70.31 108 ASP A O 1
ATOM 868 N N . ASN A 1 109 ? 20.972 9.532 -26.856 1.00 67.94 109 ASN A N 1
ATOM 869 C CA . ASN A 1 109 ? 21.799 8.482 -26.255 1.00 67.94 109 ASN A CA 1
ATOM 870 C C . ASN A 1 109 ? 20.968 7.285 -25.755 1.00 67.94 109 ASN A C 1
ATOM 872 O O . ASN A 1 109 ? 21.101 6.828 -24.617 1.00 67.94 109 ASN A O 1
ATOM 876 N N . VAL A 1 110 ? 20.083 6.777 -26.618 1.00 72.69 110 VAL A N 1
ATOM 877 C CA . VAL A 1 110 ? 19.257 5.598 -26.322 1.00 72.69 110 VAL A CA 1
ATOM 878 C C . VAL A 1 110 ? 20.163 4.379 -26.082 1.00 72.69 110 VAL A C 1
ATOM 880 O O . VAL A 1 110 ? 20.802 3.887 -27.010 1.00 72.69 110 VAL A O 1
ATOM 883 N N . ASP A 1 111 ? 20.192 3.881 -24.839 1.00 80.44 111 ASP A N 1
ATOM 884 C CA . ASP A 1 111 ? 20.891 2.657 -24.406 1.00 80.44 111 ASP A CA 1
ATOM 885 C C . ASP A 1 111 ? 19.869 1.564 -24.020 1.00 80.44 111 ASP A C 1
ATOM 887 O O . ASP A 1 111 ? 19.474 1.460 -22.849 1.00 80.44 111 ASP A O 1
ATOM 891 N N . PRO A 1 112 ? 19.419 0.729 -24.980 1.00 80.25 112 PRO A N 1
ATOM 892 C CA . PRO A 1 112 ? 18.444 -0.332 -24.724 1.00 80.25 112 PRO A CA 1
ATOM 893 C C . PRO A 1 112 ? 18.929 -1.363 -23.694 1.00 80.25 112 PRO A C 1
ATOM 895 O O . PRO A 1 112 ? 18.135 -1.876 -22.902 1.00 80.25 112 PRO A O 1
ATOM 898 N N . ASP A 1 113 ? 20.235 -1.643 -23.653 1.00 82.56 113 ASP A N 1
ATOM 899 C CA . ASP A 1 113 ? 20.828 -2.590 -22.704 1.00 82.56 113 ASP A CA 1
ATOM 900 C C . ASP A 1 113 ? 20.862 -2.010 -21.283 1.00 82.56 113 ASP A C 1
ATOM 902 O O . ASP A 1 113 ? 20.694 -2.729 -20.288 1.00 82.56 113 ASP A O 1
ATOM 906 N N . GLY A 1 114 ? 21.087 -0.701 -21.156 1.00 83.38 114 GLY A N 1
ATOM 907 C CA . GLY A 1 114 ? 20.929 0.052 -19.912 1.00 83.38 114 GLY A CA 1
ATOM 908 C C . GLY A 1 114 ? 19.487 0.031 -19.404 1.00 83.38 114 GLY A C 1
ATOM 909 O O . GLY A 1 114 ? 19.248 -0.315 -18.242 1.00 83.38 114 GLY A O 1
ATOM 910 N N . GLN A 1 115 ? 18.523 0.304 -20.286 1.00 85.19 115 GLN A N 1
ATOM 911 C CA . GLN A 1 115 ? 17.088 0.257 -19.980 1.00 85.19 115 GLN A CA 1
ATOM 912 C C . GLN A 1 115 ? 16.644 -1.137 -19.508 1.00 85.19 115 GLN A C 1
ATOM 914 O O . GLN A 1 115 ? 16.026 -1.269 -18.449 1.00 85.19 115 GLN A O 1
ATOM 919 N N . ALA A 1 116 ? 17.049 -2.199 -20.212 1.00 82.81 116 ALA A N 1
ATOM 920 C CA . ALA A 1 116 ? 16.738 -3.578 -19.831 1.00 82.81 116 ALA A CA 1
ATOM 921 C C . ALA A 1 116 ? 17.330 -3.965 -18.460 1.00 82.81 116 ALA A C 1
ATOM 923 O O . ALA A 1 116 ? 16.690 -4.665 -17.666 1.00 82.81 116 ALA A O 1
ATOM 924 N N . ARG A 1 117 ? 18.545 -3.493 -18.138 1.00 84.69 117 ARG A N 1
ATOM 925 C CA . ARG A 1 117 ? 19.172 -3.697 -16.816 1.00 84.69 117 ARG A CA 1
ATOM 926 C C . ARG A 1 117 ? 18.428 -2.963 -15.700 1.00 84.69 117 ARG A C 1
ATOM 928 O O . ARG A 1 117 ? 18.294 -3.512 -14.601 1.00 84.69 117 ARG A O 1
ATOM 935 N N . LEU A 1 118 ? 17.927 -1.758 -15.970 1.00 86.62 118 LEU A N 1
ATOM 936 C CA . LEU A 1 118 ? 17.109 -1.002 -15.020 1.00 86.62 118 LEU A CA 1
ATOM 937 C C . LEU A 1 118 ? 15.773 -1.703 -14.755 1.00 86.62 118 LEU A C 1
ATOM 939 O O . LEU A 1 118 ? 15.435 -1.889 -13.588 1.00 86.62 118 LEU A O 1
ATOM 943 N N . CYS A 1 119 ? 15.081 -2.193 -15.788 1.00 84.44 119 CYS A N 1
ATOM 944 C CA . CYS A 1 119 ? 13.863 -2.994 -15.619 1.00 84.44 119 CYS A CA 1
ATOM 945 C C . CYS A 1 119 ? 14.099 -4.225 -14.741 1.00 84.44 119 CYS A C 1
ATOM 947 O O . CYS A 1 119 ? 13.376 -4.434 -13.771 1.00 84.44 119 CYS A O 1
ATOM 949 N N . LYS A 1 120 ? 15.160 -5.001 -15.008 1.00 85.25 120 LYS A N 1
ATOM 950 C CA . LYS A 1 120 ? 15.513 -6.162 -14.170 1.00 85.25 120 LYS A CA 1
ATOM 951 C C . LYS A 1 120 ? 15.779 -5.774 -12.714 1.00 85.25 120 LYS A C 1
ATOM 953 O O . LYS A 1 120 ? 15.391 -6.503 -11.806 1.00 85.25 120 LYS A O 1
ATOM 958 N N . SER A 1 121 ? 16.431 -4.634 -12.489 1.00 89.12 121 SER A N 1
ATOM 959 C CA . SER A 1 121 ? 16.696 -4.127 -11.136 1.00 89.12 121 SER A CA 1
ATOM 960 C C . SER A 1 121 ? 15.403 -3.728 -10.422 1.00 89.12 121 SER A C 1
ATOM 962 O O . SER A 1 121 ? 15.227 -4.064 -9.255 1.00 89.12 121 SER A O 1
ATOM 964 N N . ILE A 1 122 ? 14.476 -3.076 -11.131 1.00 88.50 122 ILE A N 1
ATOM 965 C CA . ILE A 1 122 ? 13.142 -2.734 -10.619 1.00 88.50 122 ILE A CA 1
ATOM 966 C C . ILE A 1 122 ? 12.378 -3.998 -10.221 1.00 88.50 122 ILE A C 1
ATOM 968 O O . ILE A 1 122 ? 11.937 -4.095 -9.079 1.00 88.50 122 ILE A O 1
ATOM 972 N N . CYS A 1 123 ? 12.265 -4.980 -11.120 1.00 86.38 123 CYS A N 1
ATOM 973 C CA . CYS A 1 123 ? 11.542 -6.226 -10.850 1.00 86.38 123 CYS A CA 1
ATOM 974 C C . CYS A 1 123 ? 12.125 -6.967 -9.644 1.00 86.38 123 CYS A C 1
ATOM 976 O O . CYS A 1 123 ? 11.380 -7.398 -8.772 1.00 86.38 123 CYS A O 1
ATOM 978 N N . ARG A 1 124 ? 13.457 -7.036 -9.540 1.00 86.94 124 ARG A N 1
ATOM 979 C CA . ARG A 1 124 ? 14.128 -7.687 -8.410 1.00 86.94 124 ARG A CA 1
ATOM 980 C C . ARG A 1 124 ? 13.840 -7.002 -7.073 1.00 86.94 124 ARG A C 1
ATOM 982 O O . ARG A 1 124 ? 13.610 -7.683 -6.078 1.00 86.94 124 ARG A O 1
ATOM 989 N N . GLU A 1 125 ? 13.862 -5.672 -7.029 1.00 88.69 125 GLU A N 1
ATOM 990 C CA . GLU A 1 125 ? 13.497 -4.939 -5.809 1.00 88.69 125 GLU A CA 1
ATOM 991 C C . GLU A 1 125 ? 12.012 -5.119 -5.474 1.00 88.69 125 GLU A C 1
ATOM 993 O O . GLU A 1 125 ? 11.664 -5.253 -4.306 1.00 88.69 125 GLU A O 1
ATOM 998 N N . ILE A 1 126 ? 11.136 -5.169 -6.481 1.00 87.12 126 ILE A N 1
ATOM 999 C CA . ILE A 1 126 ? 9.707 -5.441 -6.285 1.00 87.12 126 ILE A CA 1
ATOM 1000 C C . ILE A 1 126 ? 9.487 -6.838 -5.695 1.00 87.12 126 ILE A C 1
ATOM 1002 O O . ILE A 1 126 ? 8.755 -6.959 -4.716 1.00 87.12 126 ILE A O 1
ATOM 1006 N N . GLU A 1 127 ? 10.147 -7.875 -6.217 1.00 84.44 127 GLU A N 1
ATOM 1007 C CA . GLU A 1 127 ? 10.096 -9.234 -5.654 1.00 84.44 127 GLU A CA 1
ATOM 1008 C C . GLU A 1 127 ? 10.592 -9.266 -4.206 1.00 84.44 127 GLU A C 1
ATOM 1010 O O . GLU A 1 127 ? 9.954 -9.856 -3.334 1.00 84.44 127 GLU A O 1
ATOM 1015 N N . PHE A 1 128 ? 11.709 -8.590 -3.926 1.00 83.69 128 PHE A N 1
ATOM 1016 C CA . PHE A 1 128 ? 12.251 -8.509 -2.572 1.00 83.69 128 PHE A CA 1
ATOM 1017 C C . PHE A 1 128 ? 11.304 -7.781 -1.609 1.00 83.69 128 PHE A C 1
ATOM 1019 O O . PHE A 1 128 ? 11.157 -8.176 -0.452 1.00 83.69 128 PHE A O 1
ATOM 1026 N N . ASN A 1 129 ? 10.631 -6.733 -2.079 1.00 80.50 129 ASN A N 1
ATOM 1027 C CA . ASN A 1 129 ? 9.707 -5.961 -1.259 1.00 80.50 129 ASN A CA 1
ATOM 1028 C C . ASN A 1 129 ? 8.337 -6.635 -1.104 1.00 80.50 129 ASN A C 1
ATOM 1030 O O . ASN A 1 129 ? 7.694 -6.439 -0.073 1.00 80.50 129 ASN A O 1
ATOM 1034 N N . LYS A 1 130 ? 7.916 -7.474 -2.061 1.00 81.19 130 LYS A N 1
ATOM 1035 C CA . LYS A 1 130 ? 6.729 -8.338 -1.935 1.00 81.19 130 LYS A CA 1
ATOM 1036 C C . LYS A 1 130 ? 6.822 -9.200 -0.676 1.00 81.19 130 LYS A C 1
ATOM 1038 O O . LYS A 1 130 ? 5.898 -9.201 0.127 1.00 81.19 130 LYS A O 1
ATOM 1043 N N . ILE A 1 131 ? 7.993 -9.792 -0.435 1.00 73.06 131 ILE A N 1
ATOM 1044 C CA . ILE A 1 131 ? 8.272 -10.598 0.762 1.00 73.06 131 ILE A CA 1
ATOM 1045 C C . ILE A 1 131 ? 8.038 -9.791 2.050 1.00 73.06 131 ILE A C 1
ATOM 1047 O O . ILE A 1 131 ? 7.527 -10.319 3.030 1.00 73.06 131 ILE A O 1
ATOM 1051 N N . LYS A 1 132 ? 8.382 -8.498 2.072 1.00 72.69 132 LYS A N 1
ATOM 1052 C CA . LYS A 1 132 ? 8.150 -7.640 3.248 1.00 72.69 132 LYS A CA 1
ATOM 1053 C C . LYS A 1 132 ? 6.670 -7.366 3.487 1.00 72.69 132 LYS A C 1
ATOM 1055 O O . LYS A 1 132 ? 6.259 -7.274 4.639 1.00 72.69 132 LYS A O 1
ATOM 1060 N N . PHE A 1 133 ? 5.885 -7.263 2.418 1.00 69.25 133 PHE A N 1
ATOM 1061 C CA . PHE A 1 133 ? 4.432 -7.176 2.505 1.00 69.25 133 PHE A CA 1
ATOM 1062 C C . PHE A 1 133 ? 3.800 -8.493 2.983 1.00 69.25 133 PHE A C 1
ATOM 1064 O O . PHE A 1 133 ? 2.828 -8.439 3.738 1.00 69.25 133 PHE A O 1
ATOM 1071 N N . ASP A 1 134 ? 4.379 -9.652 2.639 1.00 68.12 134 ASP A N 1
ATOM 1072 C CA . ASP A 1 134 ? 3.891 -10.970 3.091 1.00 68.12 134 ASP A CA 1
ATOM 1073 C C . ASP A 1 134 ? 3.987 -11.123 4.621 1.00 68.12 134 ASP A C 1
ATOM 1075 O O . ASP A 1 134 ? 3.194 -11.837 5.237 1.00 68.12 134 ASP A O 1
ATOM 1079 N N . TYR A 1 135 ? 4.932 -10.420 5.255 1.00 65.69 135 TYR A N 1
ATOM 1080 C CA . TYR A 1 135 ? 5.105 -10.410 6.711 1.00 65.69 135 TYR A CA 1
ATOM 1081 C C . TYR A 1 135 ? 4.198 -9.418 7.449 1.00 65.69 135 TYR A C 1
ATOM 1083 O O . TYR A 1 135 ? 4.170 -9.430 8.684 1.00 65.69 135 TYR A O 1
ATOM 1091 N N . VAL A 1 136 ? 3.441 -8.570 6.745 1.00 68.12 136 VAL A N 1
ATOM 1092 C CA . VAL A 1 136 ? 2.493 -7.673 7.413 1.00 68.12 136 VAL A CA 1
ATOM 1093 C C . VAL A 1 136 ? 1.288 -8.497 7.863 1.00 68.12 136 VAL A C 1
ATOM 1095 O O . VAL A 1 136 ? 0.537 -9.042 7.058 1.00 68.12 136 VAL A O 1
ATOM 1098 N N . ASN A 1 137 ? 1.116 -8.616 9.179 1.00 63.41 137 ASN A N 1
ATOM 1099 C CA . ASN A 1 137 ? 0.229 -9.598 9.801 1.00 63.41 137 ASN A CA 1
ATOM 1100 C C . ASN A 1 137 ? -1.258 -9.189 9.785 1.00 63.41 137 ASN A C 1
ATOM 1102 O O . ASN A 1 137 ? -1.915 -9.056 10.822 1.00 63.41 137 ASN A O 1
ATOM 1106 N N . PHE A 1 138 ? -1.796 -8.986 8.584 1.00 63.22 138 PHE A N 1
ATOM 1107 C CA . PHE A 1 138 ? -3.184 -8.586 8.370 1.00 63.22 138 PHE A CA 1
ATOM 1108 C C . PHE A 1 138 ? -4.191 -9.638 8.768 1.00 63.22 138 PHE A C 1
ATOM 1110 O O . PHE A 1 138 ? -5.263 -9.304 9.266 1.00 63.22 138 PHE A O 1
ATOM 1117 N N . ASP A 1 139 ? -3.828 -10.900 8.593 1.00 62.81 139 ASP A N 1
ATOM 1118 C CA . ASP A 1 139 ? -4.687 -12.026 8.919 1.00 62.81 139 ASP A CA 1
ATOM 1119 C C . ASP A 1 139 ? -5.079 -12.008 10.409 1.00 62.81 139 ASP A C 1
ATOM 1121 O O . ASP A 1 139 ? -6.223 -12.288 10.763 1.00 62.81 139 ASP A O 1
ATOM 1125 N N . LEU A 1 140 ? -4.178 -11.566 11.296 1.00 62.84 140 LEU A N 1
ATOM 1126 C CA . LEU A 1 140 ? -4.486 -11.390 12.717 1.00 62.84 140 LEU A CA 1
ATOM 1127 C C . LEU A 1 140 ? -5.420 -10.204 12.994 1.00 62.84 140 LEU A C 1
ATOM 1129 O O . LEU A 1 140 ? -6.282 -10.324 13.863 1.00 62.84 140 LEU A O 1
ATOM 1133 N N . ILE A 1 141 ? -5.312 -9.090 12.267 1.00 65.94 141 ILE A N 1
ATOM 1134 C CA . ILE A 1 141 ? -6.265 -7.972 12.398 1.00 65.94 141 ILE A CA 1
ATOM 1135 C C . ILE A 1 141 ? -7.642 -8.379 11.866 1.00 65.94 141 ILE A C 1
ATOM 1137 O O . ILE A 1 141 ? -8.651 -8.153 12.533 1.00 65.94 141 ILE A O 1
ATOM 1141 N N . VAL A 1 142 ? -7.684 -9.028 10.700 1.00 65.19 142 VAL A N 1
ATOM 1142 C CA . VAL A 1 142 ? -8.917 -9.476 10.040 1.00 65.19 142 VAL A CA 1
ATOM 1143 C C . VAL A 1 142 ? -9.649 -10.516 10.892 1.00 65.19 142 VAL A C 1
ATOM 1145 O O . VAL A 1 142 ? -10.849 -10.388 11.128 1.00 65.19 142 VAL A O 1
ATOM 1148 N N . LYS A 1 143 ? -8.938 -11.502 11.452 1.00 64.62 143 LYS A N 1
ATOM 1149 C CA . LYS A 1 143 ? -9.520 -12.497 12.377 1.00 64.62 143 LYS A CA 1
ATOM 1150 C C . LYS A 1 143 ? -10.066 -11.892 13.668 1.00 64.62 143 LYS A C 1
ATOM 1152 O O . LYS A 1 143 ? -10.867 -12.530 14.342 1.00 64.62 143 LYS A O 1
ATOM 1157 N N . ASN A 1 144 ? -9.647 -10.675 14.005 1.00 63.16 144 ASN A N 1
ATOM 1158 C CA . ASN A 1 144 ? -10.128 -9.923 15.156 1.00 63.16 144 ASN A CA 1
ATOM 1159 C C . ASN A 1 144 ? -10.956 -8.699 14.727 1.00 63.16 144 ASN A C 1
ATOM 1161 O O . ASN A 1 144 ? -11.020 -7.721 15.467 1.00 63.16 144 ASN A O 1
ATOM 1165 N N . LEU A 1 145 ? -11.626 -8.745 13.565 1.00 63.88 145 LEU A N 1
ATOM 1166 C CA . LEU A 1 145 ? -12.517 -7.678 13.080 1.00 63.88 145 LEU A CA 1
ATOM 1167 C C . LEU A 1 145 ? -13.594 -7.287 14.103 1.00 63.88 145 LEU A C 1
ATOM 1169 O O . LEU A 1 145 ? -13.920 -6.110 14.232 1.00 63.88 145 LEU A O 1
ATOM 1173 N N . ASP A 1 146 ? -14.091 -8.238 14.895 1.00 61.72 146 ASP A N 1
ATOM 1174 C CA . ASP A 1 146 ? -15.038 -7.955 15.982 1.00 61.72 146 ASP A CA 1
ATOM 1175 C C . ASP A 1 146 ? -14.439 -7.012 17.041 1.00 61.72 146 ASP A C 1
ATOM 1177 O O . ASP A 1 146 ? -15.154 -6.252 17.687 1.00 61.72 146 ASP A O 1
ATOM 1181 N N . SER A 1 147 ? -13.111 -6.981 17.173 1.00 67.25 147 SER A N 1
ATOM 1182 C CA . SER A 1 147 ? -12.379 -6.078 18.068 1.00 67.25 147 SER A CA 1
ATOM 1183 C C . SER A 1 147 ? -12.183 -4.668 17.491 1.00 67.25 147 SER A C 1
ATOM 1185 O O . SER A 1 147 ? -11.719 -3.781 18.211 1.00 67.25 147 SER A O 1
ATOM 1187 N N . LEU A 1 148 ? -12.606 -4.394 16.244 1.00 64.19 148 LEU A N 1
ATOM 1188 C CA . LEU A 1 148 ? -12.650 -3.026 15.697 1.00 64.19 148 LEU A CA 1
ATOM 1189 C C . LEU A 1 148 ? -13.470 -2.078 16.580 1.00 64.19 148 LEU A C 1
ATOM 1191 O O . LEU A 1 148 ? -13.220 -0.876 16.589 1.00 64.19 148 LEU A O 1
ATOM 1195 N N . LEU A 1 149 ? -14.426 -2.615 17.346 1.00 63.84 149 LEU A N 1
ATOM 1196 C CA . LEU A 1 149 ? -15.234 -1.896 18.336 1.00 63.84 149 LEU A CA 1
ATOM 1197 C C . LEU A 1 149 ? -14.418 -1.061 19.320 1.00 63.84 149 LEU A C 1
ATOM 1199 O O . LEU A 1 149 ? -14.928 -0.073 19.850 1.00 63.84 149 LEU A O 1
ATOM 1203 N N . TYR A 1 150 ? -13.174 -1.463 19.573 1.00 70.44 150 TYR A N 1
ATOM 1204 C CA . TYR A 1 150 ? -12.292 -0.778 20.506 1.00 70.44 150 TYR A CA 1
ATOM 1205 C C . TYR A 1 150 ? -11.520 0.392 19.882 1.00 70.44 150 TYR A C 1
ATOM 1207 O O . TYR A 1 150 ? -10.889 1.159 20.619 1.00 70.44 150 TYR A O 1
ATOM 1215 N N . LEU A 1 151 ? -11.563 0.550 18.553 1.00 68.75 151 LEU A N 1
ATOM 1216 C CA . LEU A 1 151 ? -11.003 1.711 17.865 1.00 68.75 151 LEU A CA 1
ATOM 1217 C C . LEU A 1 151 ? -11.932 2.915 17.975 1.00 68.75 151 LEU A C 1
ATOM 1219 O O . LEU A 1 151 ? -13.158 2.801 18.058 1.00 68.75 151 LEU A O 1
ATOM 1223 N N . ARG A 1 152 ? -11.338 4.111 17.891 1.00 67.25 152 ARG A N 1
ATOM 1224 C CA . ARG A 1 152 ? -12.118 5.325 17.638 1.00 67.25 152 ARG A CA 1
ATOM 1225 C C . ARG A 1 152 ? -12.882 5.151 16.319 1.00 67.25 152 ARG A C 1
ATOM 1227 O O . ARG A 1 152 ? -12.371 4.548 15.369 1.00 67.25 152 ARG A O 1
ATOM 1234 N N . LYS A 1 153 ? -14.107 5.681 16.249 1.00 68.81 153 LYS A N 1
ATOM 1235 C CA . LYS A 1 153 ? -14.970 5.549 15.060 1.00 68.81 153 LYS A CA 1
ATOM 1236 C C . LYS A 1 153 ? -14.282 6.062 13.797 1.00 68.81 153 LYS A C 1
ATOM 1238 O O . LYS A 1 153 ? -14.517 5.535 12.721 1.00 68.81 153 LYS A O 1
ATOM 1243 N N . GLU A 1 154 ? -13.424 7.061 13.947 1.00 66.44 154 GLU A N 1
ATOM 1244 C CA . GLU A 1 154 ? -12.652 7.700 12.888 1.00 66.44 154 GLU A CA 1
ATOM 1245 C C . GLU A 1 154 ? -11.434 6.867 12.453 1.00 66.44 154 GLU A C 1
ATOM 1247 O O . GLU A 1 154 ? -10.990 6.987 11.316 1.00 66.44 154 GLU A O 1
ATOM 1252 N N . ALA A 1 155 ? -10.907 5.999 13.325 1.00 68.12 155 ALA A N 1
ATOM 1253 C CA . ALA A 1 155 ? -9.752 5.144 13.039 1.00 68.12 155 ALA A CA 1
ATOM 1254 C C . ALA A 1 155 ? -10.138 3.850 12.302 1.00 68.12 155 ALA A C 1
ATOM 1256 O O . ALA A 1 155 ? -9.326 3.284 11.573 1.00 68.12 155 ALA A O 1
ATOM 1257 N N . THR A 1 156 ? -11.387 3.399 12.456 1.00 72.25 156 THR A N 1
ATOM 1258 C CA . THR A 1 156 ? -11.881 2.175 11.807 1.00 72.25 156 THR A CA 1
ATO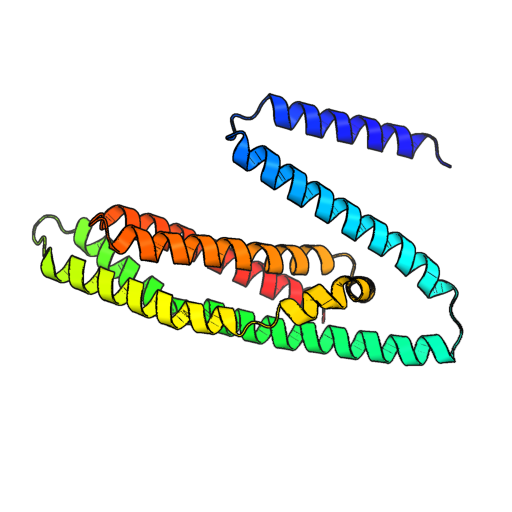M 1259 C C . THR A 1 156 ? -11.846 2.264 10.272 1.00 72.25 156 THR A C 1
ATOM 1261 O O . THR A 1 156 ? -11.264 1.371 9.661 1.00 72.25 156 THR A O 1
ATOM 1264 N N . PRO A 1 157 ? -12.378 3.320 9.617 1.00 70.00 157 PRO A N 1
ATOM 1265 C CA . PRO A 1 157 ? -12.304 3.446 8.161 1.00 70.00 157 PRO A CA 1
ATOM 1266 C C . PRO A 1 157 ? -10.868 3.465 7.634 1.00 70.00 157 PRO A C 1
ATOM 1268 O O . PRO A 1 157 ? -10.600 2.894 6.586 1.00 70.00 157 PRO A O 1
ATOM 1271 N N . ILE A 1 158 ? -9.941 4.076 8.377 1.00 72.88 158 ILE A N 1
ATOM 1272 C CA . ILE A 1 158 ? -8.528 4.156 7.994 1.00 72.88 158 ILE A CA 1
ATOM 1273 C C . ILE A 1 158 ? -7.886 2.768 8.019 1.00 72.88 158 ILE A C 1
ATOM 1275 O O . ILE A 1 158 ? -7.208 2.390 7.069 1.00 72.88 158 ILE A O 1
ATOM 1279 N N . LEU A 1 159 ? -8.141 1.973 9.064 1.00 74.06 159 LEU A N 1
ATOM 1280 C CA . LEU A 1 159 ? -7.631 0.604 9.138 1.00 74.06 159 LEU A CA 1
ATOM 1281 C C . LEU A 1 159 ? -8.178 -0.272 8.003 1.00 74.06 159 LEU A C 1
ATOM 1283 O O . LEU A 1 159 ? -7.429 -1.040 7.406 1.00 74.06 159 LEU A O 1
ATOM 1287 N N . VAL A 1 160 ? -9.463 -0.131 7.668 1.00 72.50 160 VAL A N 1
ATOM 1288 C CA . VAL A 1 160 ? -10.070 -0.869 6.548 1.00 72.50 160 VAL A CA 1
ATOM 1289 C C . VAL A 1 160 ? -9.494 -0.417 5.201 1.00 72.50 160 VAL A C 1
ATOM 1291 O O . VAL A 1 160 ? -9.200 -1.258 4.350 1.00 72.50 160 VAL A O 1
ATOM 1294 N N . ASN A 1 161 ? -9.268 0.886 5.008 1.00 71.56 161 ASN A N 1
ATOM 1295 C CA . ASN A 1 161 ? -8.590 1.396 3.816 1.00 71.56 161 ASN A CA 1
ATOM 1296 C C . ASN A 1 161 ? -7.185 0.805 3.688 1.00 71.56 161 ASN A C 1
ATOM 1298 O O . ASN A 1 161 ? -6.823 0.344 2.612 1.00 71.56 161 ASN A O 1
ATOM 1302 N N . LEU A 1 162 ? -6.419 0.764 4.782 1.00 74.12 162 LEU A N 1
ATOM 1303 C CA . LEU A 1 162 ? -5.083 0.168 4.797 1.00 74.12 162 LEU A CA 1
ATOM 1304 C C . LEU A 1 162 ? -5.121 -1.311 4.408 1.00 74.12 162 LEU A C 1
ATOM 1306 O O . LEU A 1 162 ? -4.355 -1.701 3.538 1.00 74.12 162 LEU A O 1
ATOM 1310 N N . ILE A 1 163 ? -6.059 -2.101 4.946 1.00 73.31 163 ILE A N 1
ATOM 1311 C CA . ILE A 1 163 ? -6.270 -3.500 4.524 1.00 73.31 163 ILE A CA 1
ATOM 1312 C C . ILE A 1 163 ? -6.534 -3.584 3.012 1.00 73.31 163 ILE A C 1
ATOM 1314 O O . ILE A 1 163 ? -5.948 -4.412 2.323 1.00 73.31 163 ILE A O 1
ATOM 1318 N N . THR A 1 164 ? -7.384 -2.702 2.486 1.00 73.06 164 THR A N 1
ATOM 1319 C CA . THR A 1 164 ? -7.743 -2.679 1.057 1.00 73.06 164 THR A CA 1
ATOM 1320 C C . THR A 1 164 ? -6.549 -2.294 0.176 1.00 73.06 164 THR A C 1
ATOM 1322 O O . THR A 1 164 ? -6.349 -2.862 -0.896 1.00 73.06 164 THR A O 1
ATOM 1325 N N . PHE A 1 165 ? -5.715 -1.354 0.626 1.00 74.06 165 PHE A N 1
ATOM 1326 C CA . PHE A 1 165 ? -4.520 -0.953 -0.110 1.00 74.06 165 PHE A CA 1
ATOM 1327 C C . PHE A 1 165 ? -3.490 -2.075 -0.226 1.00 74.06 165 PHE A C 1
ATOM 1329 O O . PHE A 1 165 ? -2.793 -2.115 -1.235 1.00 74.06 165 PHE A O 1
ATOM 1336 N N . VAL A 1 166 ? -3.401 -2.992 0.746 1.00 72.00 166 VAL A N 1
ATOM 1337 C CA . VAL A 1 166 ? -2.542 -4.187 0.638 1.00 72.00 166 VAL A CA 1
ATOM 1338 C C . VAL A 1 166 ? -2.892 -4.982 -0.614 1.00 72.00 166 VAL A C 1
ATOM 1340 O O . VAL A 1 166 ? -2.010 -5.334 -1.393 1.00 72.00 166 VAL A O 1
ATOM 1343 N N . GLU A 1 167 ? -4.182 -5.248 -0.819 1.00 73.50 167 GLU A N 1
ATOM 1344 C CA . GLU A 1 167 ? -4.657 -6.034 -1.956 1.00 73.50 167 GLU A CA 1
ATOM 1345 C C . GLU A 1 167 ? -4.334 -5.336 -3.281 1.00 73.50 167 GLU A C 1
ATOM 1347 O O . GLU A 1 167 ? -3.800 -5.961 -4.197 1.00 73.50 167 GLU A O 1
ATOM 1352 N N . ILE A 1 168 ? -4.564 -4.021 -3.350 1.00 75.75 168 ILE A N 1
ATOM 1353 C CA . ILE A 1 168 ? -4.197 -3.205 -4.514 1.00 75.75 168 ILE A CA 1
ATOM 1354 C C . ILE A 1 168 ? -2.683 -3.274 -4.755 1.00 75.75 168 ILE A C 1
ATOM 1356 O O . ILE A 1 168 ? -2.259 -3.474 -5.888 1.00 75.75 168 ILE A O 1
ATOM 1360 N N . ILE A 1 169 ? -1.854 -3.157 -3.713 1.00 79.19 169 ILE A N 1
ATOM 1361 C CA . ILE A 1 169 ? -0.392 -3.247 -3.832 1.00 79.19 169 ILE A CA 1
ATOM 1362 C C . ILE A 1 169 ? 0.029 -4.610 -4.388 1.00 79.19 169 ILE A C 1
ATOM 1364 O O . ILE A 1 169 ? 0.841 -4.642 -5.309 1.00 79.19 169 ILE A O 1
ATOM 1368 N N . TYR A 1 170 ? -0.537 -5.720 -3.904 1.00 79.00 170 TYR A N 1
ATOM 1369 C CA . TYR A 1 170 ? -0.231 -7.048 -4.448 1.00 79.00 170 TYR A CA 1
ATOM 1370 C C . TYR A 1 170 ? -0.628 -7.189 -5.913 1.00 79.00 170 TYR A C 1
ATOM 1372 O O . TYR A 1 170 ? 0.177 -7.665 -6.711 1.00 79.00 170 TYR A O 1
ATOM 1380 N N . GLN A 1 171 ? -1.827 -6.730 -6.282 1.00 79.19 171 GLN A N 1
ATOM 1381 C CA . GLN A 1 171 ? -2.274 -6.742 -7.676 1.00 79.19 171 GLN A CA 1
ATOM 1382 C C . GLN A 1 171 ? -1.316 -5.944 -8.569 1.00 79.19 171 GLN A C 1
ATOM 1384 O O . GLN A 1 171 ? -0.947 -6.405 -9.646 1.00 79.19 171 GLN A O 1
ATOM 1389 N N . GLN A 1 172 ? -0.860 -4.777 -8.107 1.00 81.94 172 GLN A N 1
ATOM 1390 C CA . GLN A 1 172 ? 0.083 -3.939 -8.850 1.00 81.94 172 GLN A CA 1
ATOM 1391 C C . GLN A 1 172 ? 1.484 -4.547 -8.937 1.00 81.94 172 GLN A C 1
ATOM 1393 O O . GLN A 1 172 ? 2.114 -4.493 -9.991 1.00 81.94 172 GLN A O 1
ATOM 1398 N N . ILE A 1 173 ? 1.965 -5.175 -7.864 1.00 84.00 173 ILE A N 1
ATOM 1399 C CA . ILE A 1 173 ? 3.216 -5.939 -7.877 1.00 84.00 173 ILE A CA 1
ATOM 1400 C C . ILE A 1 173 ? 3.138 -7.056 -8.923 1.00 84.00 173 ILE A C 1
ATOM 1402 O O . ILE A 1 173 ? 4.033 -7.167 -9.761 1.00 84.00 173 ILE A O 1
ATOM 1406 N N . ASP A 1 174 ? 2.064 -7.847 -8.918 1.00 81.56 174 ASP A N 1
ATOM 1407 C CA . ASP A 1 174 ? 1.892 -8.947 -9.867 1.00 81.56 174 ASP A CA 1
ATOM 1408 C C . ASP A 1 174 ? 1.778 -8.437 -11.313 1.00 81.56 174 ASP A C 1
ATOM 1410 O O . ASP A 1 174 ? 2.353 -9.040 -12.221 1.00 81.56 174 ASP A O 1
ATOM 1414 N N . LEU A 1 175 ? 1.112 -7.299 -11.544 1.00 82.12 175 LEU A N 1
ATOM 1415 C CA . LEU A 1 175 ? 1.082 -6.643 -12.855 1.00 82.12 175 LEU A CA 1
ATOM 1416 C C . LEU A 1 175 ? 2.486 -6.245 -13.321 1.00 82.12 175 LEU A C 1
ATOM 1418 O O . LEU A 1 175 ? 2.863 -6.585 -14.438 1.00 82.12 175 LEU A O 1
ATOM 1422 N N . ILE A 1 176 ? 3.294 -5.598 -12.475 1.00 82.06 176 ILE A N 1
ATOM 1423 C CA . ILE A 1 176 ? 4.658 -5.187 -12.848 1.00 82.06 176 ILE A CA 1
ATOM 1424 C C . ILE A 1 176 ? 5.535 -6.403 -13.172 1.00 82.06 176 ILE A C 1
ATOM 1426 O O . ILE A 1 176 ? 6.263 -6.399 -14.171 1.00 82.06 176 ILE A O 1
ATOM 1430 N N . LEU A 1 177 ? 5.458 -7.452 -12.351 1.00 80.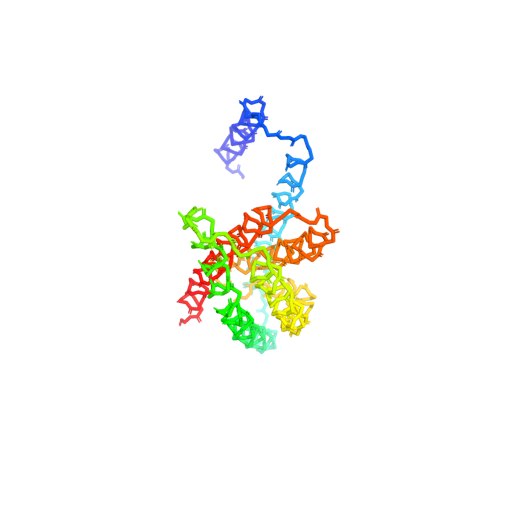56 177 LEU A N 1
ATOM 1431 C CA . LEU A 1 177 ? 6.239 -8.669 -12.562 1.00 80.56 177 LEU A CA 1
ATOM 1432 C C . LEU A 1 177 ? 5.814 -9.398 -13.845 1.00 80.56 177 LEU A C 1
ATOM 1434 O O . LEU A 1 177 ? 6.679 -9.863 -14.588 1.00 80.56 177 LEU A O 1
ATOM 1438 N N . ASN A 1 178 ? 4.521 -9.415 -14.177 1.00 73.12 178 ASN A N 1
ATOM 1439 C CA . ASN A 1 178 ? 4.027 -10.023 -15.416 1.00 73.12 178 ASN A CA 1
ATOM 1440 C C . ASN A 1 178 ? 4.329 -9.180 -16.668 1.00 73.12 178 ASN A C 1
ATOM 1442 O O . ASN A 1 178 ? 4.693 -9.743 -17.701 1.00 73.12 178 ASN A O 1
ATOM 1446 N N . SER A 1 179 ? 4.254 -7.848 -16.582 1.00 69.62 179 SER A N 1
ATOM 1447 C CA . SER A 1 179 ? 4.582 -6.933 -17.688 1.00 69.62 179 SER A CA 1
ATOM 1448 C C . SER A 1 179 ? 6.054 -7.006 -18.097 1.00 69.62 179 SER A C 1
ATOM 1450 O O . SER A 1 179 ? 6.384 -6.813 -19.268 1.00 69.62 179 SER A O 1
ATOM 1452 N N . SER A 1 180 ? 6.947 -7.354 -17.165 1.00 58.19 180 SER A N 1
ATOM 1453 C CA . SER A 1 180 ? 8.381 -7.519 -17.444 1.00 58.19 180 SER A CA 1
ATOM 1454 C C . SER A 1 180 ? 8.695 -8.615 -18.475 1.00 58.19 180 SER A C 1
ATOM 1456 O O . SER A 1 180 ? 9.706 -8.529 -19.175 1.00 58.19 180 SER A O 1
ATOM 1458 N N . ASN A 1 181 ? 7.801 -9.596 -18.636 1.00 59.03 181 ASN A N 1
ATOM 1459 C CA . ASN A 1 181 ? 7.935 -10.666 -19.626 1.00 59.03 181 ASN A CA 1
ATOM 1460 C C . ASN A 1 181 ? 7.555 -10.221 -21.052 1.00 59.03 181 ASN A C 1
ATOM 1462 O O . ASN A 1 181 ? 7.912 -10.905 -22.008 1.00 59.03 181 ASN A O 1
ATOM 1466 N N . ASN A 1 182 ? 6.869 -9.079 -21.203 1.00 52.66 182 ASN A N 1
ATOM 1467 C CA . ASN A 1 182 ? 6.305 -8.600 -22.472 1.00 52.66 182 ASN A CA 1
ATOM 1468 C C . ASN A 1 182 ? 7.085 -7.443 -23.122 1.00 52.66 182 ASN A C 1
ATOM 1470 O O . ASN A 1 182 ? 6.614 -6.856 -24.090 1.00 52.66 182 ASN A O 1
ATOM 1474 N N . SER A 1 183 ? 8.305 -7.143 -22.665 1.00 54.78 183 SER A N 1
ATOM 1475 C CA . SER A 1 183 ? 9.241 -6.184 -23.295 1.00 54.78 183 SER A CA 1
ATOM 1476 C C . SER A 1 183 ? 8.806 -4.706 -23.375 1.00 54.78 183 SER A C 1
ATOM 1478 O O . SER A 1 183 ? 9.528 -3.897 -23.953 1.00 54.78 183 SER A O 1
ATOM 1480 N N . GLU A 1 184 ? 7.698 -4.303 -22.746 1.00 67.06 184 GLU A N 1
ATOM 1481 C CA . GLU A 1 184 ? 7.224 -2.911 -22.770 1.00 67.06 184 GLU A CA 1
ATOM 1482 C C . GLU A 1 184 ? 7.784 -2.085 -21.598 1.00 67.06 184 GLU A C 1
ATOM 1484 O O . GLU A 1 184 ? 7.177 -1.931 -20.536 1.00 67.06 184 GLU A O 1
ATOM 1489 N N . THR A 1 185 ? 8.967 -1.511 -21.812 1.00 71.69 185 THR A N 1
ATOM 1490 C CA . THR A 1 185 ? 9.704 -0.658 -20.862 1.00 71.69 185 THR A CA 1
ATOM 1491 C C . THR A 1 185 ? 8.888 0.537 -20.354 1.00 71.69 185 THR A C 1
ATOM 1493 O O . THR A 1 185 ? 8.973 0.892 -19.180 1.00 71.69 185 THR A O 1
ATOM 1496 N N . GLN A 1 186 ? 8.069 1.143 -21.220 1.00 76.50 186 GLN A N 1
ATOM 1497 C CA . GLN A 1 186 ? 7.197 2.269 -20.862 1.00 76.50 186 GLN A CA 1
ATOM 1498 C C . GLN A 1 186 ? 5.995 1.843 -20.016 1.00 76.50 186 GLN A C 1
ATOM 1500 O O . GLN A 1 186 ? 5.582 2.579 -19.121 1.00 76.50 186 GLN A O 1
ATOM 1505 N N . GLU A 1 187 ? 5.437 0.662 -20.277 1.00 80.31 187 GLU A N 1
ATOM 1506 C CA . GLU A 1 187 ? 4.316 0.142 -19.497 1.00 80.31 187 GLU A CA 1
ATOM 1507 C C . GLU A 1 187 ? 4.770 -0.192 -18.075 1.00 80.31 187 GLU A C 1
ATOM 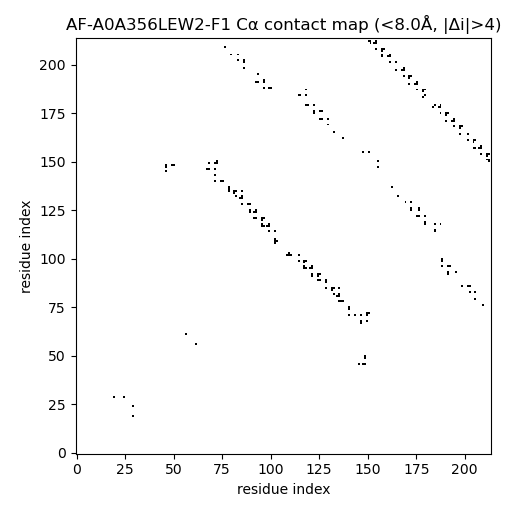1509 O O . GLU A 1 187 ? 4.116 0.192 -17.108 1.00 80.31 187 GLU A O 1
ATOM 1514 N N . LEU A 1 188 ? 5.964 -0.775 -17.925 1.00 82.38 188 LEU A N 1
ATOM 1515 C CA . LEU A 1 188 ? 6.577 -0.997 -16.615 1.00 82.38 188 LEU A CA 1
ATOM 1516 C C . LEU A 1 188 ? 6.732 0.307 -15.814 1.00 82.38 188 LEU A C 1
ATOM 1518 O O . LEU A 1 188 ? 6.437 0.314 -14.618 1.00 82.38 188 LEU A O 1
ATOM 1522 N N . CYS A 1 189 ? 7.130 1.413 -16.454 1.00 80.44 189 CYS A N 1
ATOM 1523 C CA . CYS A 1 189 ? 7.191 2.723 -15.799 1.00 80.44 189 CYS A CA 1
ATOM 1524 C C . CYS A 1 189 ? 5.823 3.201 -15.307 1.00 80.44 189 CYS A C 1
ATOM 1526 O O . CYS A 1 189 ? 5.715 3.605 -14.152 1.00 80.44 189 CYS A O 1
ATOM 1528 N N . LYS A 1 190 ? 4.769 3.099 -16.127 1.00 83.50 190 LYS A N 1
ATOM 1529 C CA . LYS A 1 190 ? 3.410 3.498 -15.716 1.00 83.50 190 LYS A CA 1
ATOM 1530 C C . LYS A 1 190 ? 2.910 2.692 -14.521 1.00 83.50 190 LYS A C 1
ATOM 1532 O O . LYS A 1 190 ? 2.354 3.259 -13.583 1.00 83.50 190 LYS A O 1
ATOM 1537 N N . GLN A 1 191 ? 3.126 1.378 -14.543 1.00 84.44 191 GLN A N 1
ATOM 1538 C CA . GLN A 1 191 ? 2.726 0.502 -13.442 1.00 84.44 191 GLN A CA 1
ATOM 1539 C C . GLN A 1 191 ? 3.529 0.823 -12.167 1.00 84.44 191 GLN A C 1
ATOM 1541 O O . GLN A 1 191 ? 2.968 0.883 -11.072 1.00 84.44 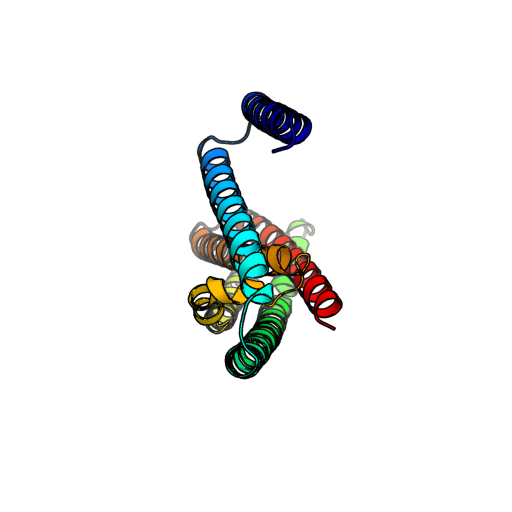191 GLN A O 1
ATOM 1546 N N . CYS A 1 192 ? 4.826 1.132 -12.296 1.00 84.38 192 CYS A N 1
ATOM 1547 C CA . CYS A 1 192 ? 5.641 1.603 -11.173 1.00 84.38 192 CYS A CA 1
ATOM 1548 C C . CYS A 1 192 ? 5.162 2.955 -10.626 1.00 84.38 192 CYS A C 1
ATOM 1550 O O . CYS A 1 192 ? 5.108 3.122 -9.408 1.00 84.38 192 CYS A O 1
ATOM 1552 N N . ASP A 1 193 ? 4.794 3.904 -11.487 1.00 82.38 193 ASP A N 1
ATOM 1553 C CA . ASP A 1 193 ? 4.268 5.211 -11.076 1.00 82.38 193 ASP A CA 1
ATOM 1554 C C . ASP A 1 193 ? 2.960 5.061 -10.297 1.00 82.38 193 ASP A C 1
ATOM 1556 O O . ASP A 1 193 ? 2.801 5.653 -9.224 1.00 82.38 193 ASP A O 1
ATOM 1560 N N . TYR A 1 194 ? 2.054 4.212 -10.790 1.00 84.44 194 TYR A N 1
ATOM 1561 C CA . TYR A 1 194 ? 0.812 3.902 -10.093 1.00 84.44 194 TYR A CA 1
ATOM 1562 C C . TYR A 1 194 ? 1.082 3.262 -8.724 1.00 84.44 194 TYR A C 1
ATOM 1564 O O . TYR A 1 194 ? 0.531 3.706 -7.714 1.00 84.44 194 TYR A O 1
ATOM 1572 N N . LEU A 1 195 ? 1.999 2.291 -8.648 1.00 85.19 195 LEU A N 1
ATOM 1573 C CA . LEU A 1 195 ? 2.410 1.696 -7.375 1.00 85.19 195 LEU A CA 1
ATOM 1574 C C . LEU A 1 195 ? 2.976 2.749 -6.407 1.00 85.19 195 LEU A C 1
ATOM 1576 O O . LEU A 1 195 ? 2.623 2.747 -5.228 1.00 85.19 195 LEU A O 1
ATOM 1580 N N . MET A 1 196 ? 3.805 3.688 -6.879 1.00 87.00 196 MET A N 1
ATOM 1581 C CA . MET A 1 196 ? 4.340 4.763 -6.030 1.00 87.00 196 MET A CA 1
ATOM 1582 C C . MET A 1 196 ? 3.239 5.699 -5.517 1.00 87.00 196 MET A C 1
ATOM 1584 O O . MET A 1 196 ? 3.307 6.165 -4.373 1.00 87.00 196 MET A O 1
ATOM 1588 N N . GLN A 1 197 ? 2.219 5.966 -6.334 1.00 84.25 197 GLN A N 1
ATOM 1589 C CA . GLN A 1 197 ? 1.061 6.760 -5.929 1.00 84.25 197 GLN A CA 1
ATOM 1590 C C . GLN A 1 197 ? 0.259 6.053 -4.828 1.00 84.25 197 GLN A C 1
ATOM 1592 O O . GLN A 1 197 ? -0.052 6.675 -3.810 1.00 84.25 197 GLN A O 1
ATOM 1597 N N . VAL A 1 198 ? -0.009 4.753 -4.989 1.00 82.06 198 VAL A N 1
ATOM 1598 C CA . VAL A 1 198 ? -0.696 3.933 -3.976 1.00 82.06 198 VAL A CA 1
ATOM 1599 C C . VAL A 1 198 ? 0.104 3.890 -2.670 1.00 82.06 198 VAL A C 1
ATOM 1601 O O . VAL A 1 198 ? -0.452 4.128 -1.601 1.00 82.06 198 VAL A O 1
ATOM 1604 N N . LEU A 1 199 ? 1.419 3.667 -2.734 1.00 84.19 199 LEU A N 1
ATOM 1605 C CA . LEU A 1 199 ? 2.283 3.640 -1.545 1.00 84.19 199 LEU A CA 1
ATOM 1606 C C . LEU A 1 199 ? 2.319 4.986 -0.804 1.00 84.19 199 LEU A C 1
ATOM 1608 O O . LEU A 1 199 ? 2.333 5.013 0.426 1.00 84.19 199 LEU A O 1
ATOM 1612 N N . SER A 1 200 ? 2.282 6.104 -1.534 1.00 84.00 200 SER A N 1
ATOM 1613 C CA . SER A 1 200 ? 2.217 7.446 -0.935 1.00 84.00 200 SER A CA 1
ATOM 1614 C C . SER A 1 200 ? 0.887 7.688 -0.213 1.00 84.00 200 SER A C 1
ATOM 1616 O O . SER A 1 200 ? 0.845 8.325 0.842 1.00 84.00 200 SER A O 1
ATOM 1618 N N . GLU A 1 201 ? -0.208 7.164 -0.766 1.00 84.12 201 GLU A N 1
ATOM 1619 C CA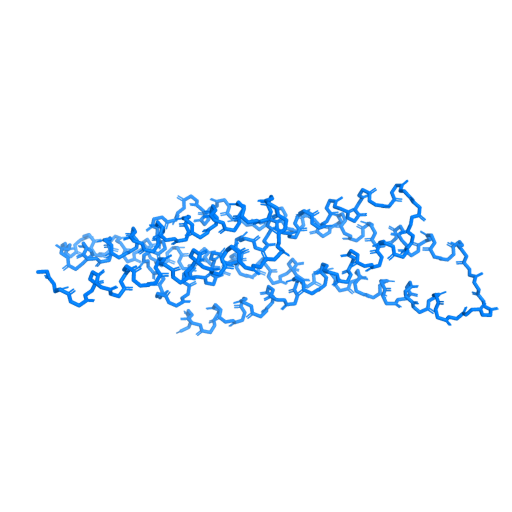 . GLU A 1 201 ? -1.528 7.219 -0.139 1.00 84.12 201 GLU A CA 1
ATOM 1620 C C . GLU A 1 201 ? -1.576 6.380 1.145 1.00 84.12 201 GLU A C 1
ATOM 1622 O O . GLU A 1 201 ? -2.046 6.849 2.181 1.00 84.12 201 GLU A O 1
ATOM 1627 N N . VAL A 1 202 ? -0.996 5.181 1.116 1.00 82.88 202 VAL A N 1
ATOM 1628 C CA . VAL A 1 202 ? -0.836 4.339 2.306 1.00 82.88 202 VAL A CA 1
ATOM 1629 C C . VAL A 1 202 ? -0.050 5.057 3.399 1.00 82.88 202 VAL A C 1
ATOM 1631 O O . VAL A 1 202 ? -0.497 5.094 4.545 1.00 82.88 202 VAL A O 1
ATOM 1634 N N . GLU A 1 203 ? 1.094 5.664 3.071 1.00 85.44 203 GLU A N 1
ATOM 1635 C CA . GLU A 1 203 ? 1.904 6.402 4.050 1.00 85.44 203 GLU A CA 1
ATOM 1636 C C . GLU A 1 203 ? 1.090 7.522 4.723 1.00 85.44 203 GLU A C 1
ATOM 1638 O O . GLU A 1 203 ? 1.194 7.763 5.932 1.00 85.44 203 GLU A O 1
ATOM 1643 N N . ARG A 1 204 ? 0.232 8.196 3.948 1.00 86.06 204 ARG A N 1
ATOM 1644 C CA . ARG A 1 204 ? -0.681 9.226 4.451 1.00 86.06 204 ARG A CA 1
ATOM 1645 C C . ARG A 1 204 ? -1.716 8.648 5.417 1.00 86.06 204 ARG A C 1
ATOM 1647 O O . ARG A 1 204 ? -1.951 9.245 6.470 1.00 86.06 204 ARG A O 1
ATOM 1654 N N . GLU A 1 205 ? -2.326 7.517 5.083 1.00 81.88 205 GLU A N 1
ATOM 1655 C CA . GLU A 1 205 ? -3.319 6.853 5.934 1.00 81.88 205 GLU A CA 1
ATOM 1656 C C . GLU A 1 205 ? -2.701 6.313 7.235 1.00 81.88 205 GLU A C 1
ATOM 1658 O O . GLU A 1 205 ? -3.274 6.528 8.305 1.00 81.88 205 GLU A O 1
ATOM 1663 N N . ILE A 1 206 ? -1.490 5.740 7.191 1.00 84.50 206 ILE A N 1
ATOM 1664 C CA . ILE A 1 206 ? -0.747 5.315 8.395 1.00 84.50 206 ILE A CA 1
ATOM 1665 C C . ILE A 1 206 ? -0.552 6.501 9.353 1.00 84.50 206 ILE A C 1
ATOM 1667 O O . ILE A 1 206 ? -0.873 6.408 10.541 1.00 84.50 206 ILE A O 1
ATOM 1671 N N . LYS A 1 207 ? -0.095 7.656 8.846 1.00 86.69 207 LYS A N 1
ATOM 1672 C CA . LYS A 1 207 ? 0.109 8.868 9.666 1.00 86.69 207 LYS A CA 1
ATOM 1673 C C . LYS A 1 207 ? -1.189 9.368 10.306 1.00 86.69 207 LYS A C 1
ATOM 1675 O O . LYS A 1 207 ? -1.188 9.780 11.472 1.00 86.69 207 LYS A O 1
ATOM 1680 N N . LYS A 1 208 ? -2.307 9.320 9.570 1.00 85.00 208 LYS A N 1
ATOM 1681 C CA . LYS A 1 208 ? -3.634 9.657 10.117 1.00 85.00 208 LYS A CA 1
ATOM 1682 C C . LYS A 1 208 ? -4.035 8.686 11.229 1.00 85.00 208 LYS A C 1
ATOM 1684 O O . LYS A 1 208 ? -4.458 9.139 12.293 1.00 85.00 208 LYS A O 1
ATOM 1689 N N . PHE A 1 209 ? -3.856 7.380 11.020 1.00 82.38 209 PHE A N 1
ATOM 1690 C CA . PHE A 1 209 ? -4.170 6.350 12.015 1.00 82.38 209 PHE A CA 1
ATOM 1691 C C . PHE A 1 209 ? -3.372 6.539 13.310 1.00 82.38 209 PHE A C 1
ATOM 1693 O O . PHE A 1 209 ? -3.949 6.580 14.397 1.00 82.38 209 PHE A O 1
ATOM 1700 N N . GLN A 1 210 ? -2.054 6.736 13.197 1.00 81.81 210 GLN A N 1
ATOM 1701 C CA . GLN A 1 210 ? -1.168 6.971 14.342 1.00 81.81 210 GLN A CA 1
ATOM 1702 C C . GLN A 1 210 ? -1.542 8.237 15.122 1.00 81.81 210 GLN A C 1
ATOM 1704 O O . GLN A 1 210 ? -1.430 8.266 16.343 1.00 81.81 210 GLN A O 1
ATOM 1709 N N . THR A 1 211 ? -2.007 9.285 14.438 1.00 84.75 211 THR A N 1
ATOM 1710 C CA . THR A 1 211 ? -2.468 10.521 15.093 1.00 84.75 211 THR A CA 1
ATOM 1711 C C . THR A 1 211 ? -3.774 10.305 15.858 1.00 84.75 211 THR A C 1
ATOM 1713 O O . THR A 1 211 ? -3.953 10.860 16.937 1.00 84.75 211 THR A O 1
ATOM 1716 N N . LEU A 1 212 ? -4.684 9.489 15.320 1.00 77.12 212 LEU A N 1
ATOM 1717 C CA . LEU A 1 212 ? -5.988 9.225 15.930 1.00 77.12 212 LEU A CA 1
ATOM 1718 C C . LEU A 1 212 ? -5.938 8.237 17.093 1.00 77.12 212 LEU A C 1
ATOM 1720 O O . LEU A 1 212 ? -6.849 8.264 17.916 1.00 77.12 212 LEU A O 1
ATOM 1724 N N . ASN A 1 213 ? -4.925 7.376 17.161 1.00 67.81 213 ASN A N 1
ATOM 1725 C CA . ASN A 1 213 ? -4.779 6.395 18.240 1.00 67.81 213 ASN A CA 1
ATOM 1726 C C . ASN A 1 213 ? -3.844 6.833 19.377 1.00 67.81 213 ASN A C 1
ATOM 1728 O O . ASN A 1 213 ? -3.739 6.109 20.366 1.00 67.81 213 ASN A O 1
ATOM 1732 N N . LYS A 1 214 ? -3.233 8.019 19.272 1.00 60.59 214 LYS A N 1
ATOM 1733 C CA . LYS A 1 214 ? -2.637 8.737 20.410 1.00 60.59 214 LYS A CA 1
ATOM 1734 C C . LYS A 1 214 ? -3.721 9.415 21.262 1.00 60.59 214 LYS A C 1
ATOM 1736 O O . LYS A 1 214 ? -3.498 9.514 22.484 1.00 60.59 214 LYS A O 1
#

Sequence (214 aa):
MNRPLKIISGTLMLLVLFFFVFVDIDLSSKTSLLIAAGTFTAAIVSLYIANSNWKRENNKEKQTEEKKRILFLSLCEVTMDHYTEAVCSFNNVKKYNAKLQASFDDQDNVDPDGQARLCKSICREIEFNKIKFDYVNFDLIVKNLDSLLYLRKEATPILVNLITFVEIIYQQIDLILNSSNNSETQELCKQCDYLMQVLSEVEREIKKFQTLNK

Solvent-accessible surface area (backbone atoms only — not comparable to full-atom values): 11942 Å² total; per-residue (Å²): 134,68,72,69,59,61,51,54,54,51,54,52,54,52,52,54,52,52,55,62,75,74,50,100,61,61,72,69,60,53,51,55,51,48,52,50,52,49,52,52,51,52,51,53,51,54,38,54,54,52,55,61,51,64,79,72,63,53,77,70,55,50,54,55,49,51,52,51,41,52,53,51,51,51,51,50,50,57,39,50,52,43,47,51,53,33,54,60,59,46,58,60,37,55,55,38,48,54,54,48,55,53,52,67,72,42,76,91,66,71,49,68,70,58,46,54,52,37,51,54,50,32,48,52,47,49,57,60,37,48,58,44,52,71,66,41,63,52,67,64,54,60,77,41,50,84,57,52,60,68,47,56,81,80,39,44,62,44,54,52,48,51,57,53,47,51,56,53,50,50,55,46,50,53,48,43,59,57,43,66,77,68,76,45,68,67,57,46,46,53,47,50,52,52,48,53,52,54,46,52,50,49,56,52,45,52,55,52,40,58,62,70,74,106

pLDDT: mean 70.46, std 13.95, range [40.72, 92.06]

Nearest PDB structures (foldseek):
  8jh6-assembly1_B  TM=5.621E-01  e=2.542E-02  synthetic construct
  8tn6-assembly1_C  TM=6.507E-01  e=1.513E-01  synthetic construct
  8tn1-assembly1_B  TM=6.224E-01  e=2.790E-01  synthetic construct
  7jh6-assembly4_D  TM=5.210E-01  e=1.438E-01  synthetic construct
  2cmr-assembly1_A  TM=2.373E-01  e=1.367E-01  Human immunodeficiency virus 1

Organism: NCBI:txid310575